Protein AF-A0A7S1VR04-F1 (afdb_monomer)

Sequence (226 aa):
QNYFKKVAATFDIKFTHLEARPPPDIRGESKNSITTNRKLYVTHLRHPVTRAISNYMYEHRWKCNDLTNRSFVPTLNNTRGQTLLEYANTINHGSKTLLFHCNQNCYARWLTGLFTEKQWLEHVTNNNATDLYDLAHQSLSEYNLIIVTEWLKNPDYIRAIETLFGGVSGLTDRKDMFCGYEAREANRKIPLEVTAETFYKIQEINSVDSKLYENFATCQSILTFP

InterPro domains:
  IPR005331 Sulfotransferase [PF03567] (38-214)
  IPR027417 P-loop containing nucleoside triphosphate hydrolase [G3DSA:3.40.50.300] (13-220)

pLDDT: mean 84.59, std 15.46, range [28.98, 97.75]

Organism: NCBI:txid210454

Mean predicted aligned error: 6.97 Å

Foldseek 3Di:
DVLVVLLCVVVVHDDDDDPAAFDCVLVPPDPPPPDPDDDAFEEEDEQLLVLLVVLCLQPAQADLVLLPDPPRDFDNVRGPPDASLNSLPDQPQDPDLDLSNGNFLSLLCRLQVVRGPVSVCVDVVPHPLVVSLVSSLVRVVPHPYYHYPVCVVPVVSQQVVCVVSVNRDDPPVDDADRSNVSSVVSCVVVPRDQDPVNSVSSCVRHVSSNVSCCVPVDDPPDDDDD

Secondary structure (DSSP, 8-state):
-HHHHHHHHHTT-------SSS-GGGGT--TT---S-----EEEE--HHHHHHHHIIIIISS-HHHHTSTT----GGGS-S--HHHHHHS----SS--GGG--SSHHHHHHHT--SHHHHHHHHHHS-HHHHHHHHHHHHHT-SEEEEGGGGG-HHHHHHHHHHTTT---TT-PPPPTTHHHHHHHHHHSPPP--HHHHHHHHHHTHHHHHHHHHHHSPPS-----

Structure (mmCIF, N/CA/C/O backbone):
data_AF-A0A7S1VR04-F1
#
_entry.id   AF-A0A7S1VR04-F1
#
loop_
_atom_site.group_PDB
_atom_site.id
_atom_site.type_symbol
_atom_site.label_atom_id
_atom_site.label_alt_id
_atom_site.label_comp_id
_atom_site.label_asym_id
_atom_site.label_entity_id
_atom_site.label_seq_id
_atom_site.pdbx_PDB_ins_code
_atom_site.Cartn_x
_atom_site.Cartn_y
_atom_site.Cartn_z
_atom_site.occupancy
_atom_site.B_iso_or_equiv
_atom_site.auth_seq_id
_atom_site.auth_comp_id
_atom_site.auth_asym_id
_atom_site.auth_atom_id
_atom_site.pdbx_PDB_model_num
ATOM 1 N N . GLN A 1 1 ? -13.028 -1.388 4.982 1.00 83.81 1 GLN A N 1
ATOM 2 C CA . GLN A 1 1 ? -14.354 -0.730 5.068 1.00 83.81 1 GLN A CA 1
ATOM 3 C C . GLN A 1 1 ? -15.478 -1.725 5.366 1.00 83.81 1 GLN A C 1
ATOM 5 O O . GLN A 1 1 ? -16.103 -1.582 6.407 1.00 83.81 1 GLN A O 1
ATOM 10 N N . ASN A 1 2 ? -15.725 -2.729 4.510 1.00 91.19 2 ASN A N 1
ATOM 11 C CA . ASN A 1 2 ? -16.819 -3.702 4.702 1.00 91.19 2 ASN A CA 1
ATOM 12 C C . ASN A 1 2 ? -16.770 -4.418 6.056 1.00 91.19 2 ASN A C 1
ATOM 14 O O . ASN A 1 2 ? -17.794 -4.507 6.724 1.00 91.19 2 ASN A O 1
ATOM 18 N N . TYR A 1 3 ? -15.576 -4.837 6.483 1.00 94.31 3 TYR A N 1
ATOM 19 C CA . TYR A 1 3 ? -15.368 -5.443 7.796 1.00 94.31 3 TYR A CA 1
ATOM 20 C C . TYR A 1 3 ? -15.885 -4.559 8.945 1.00 94.31 3 TYR A C 1
ATOM 22 O O . TYR A 1 3 ? -16.750 -4.980 9.699 1.00 94.31 3 TYR A O 1
ATOM 30 N N . PHE A 1 4 ? -15.466 -3.291 9.028 1.00 94.25 4 PHE A N 1
ATOM 31 C CA . PHE A 1 4 ? -15.934 -2.381 10.085 1.00 94.25 4 PHE A CA 1
ATOM 32 C C . PHE A 1 4 ? -17.424 -2.045 9.994 1.00 94.25 4 PHE A C 1
ATOM 34 O O . PHE A 1 4 ? -18.071 -1.871 11.022 1.00 94.25 4 PHE A O 1
ATOM 41 N N . LYS A 1 5 ? -17.995 -2.011 8.783 1.00 94.50 5 LYS A N 1
ATOM 42 C CA . LYS A 1 5 ? -19.449 -1.899 8.609 1.00 94.50 5 LYS A CA 1
ATOM 43 C C . LYS A 1 5 ? -20.170 -3.112 9.212 1.00 94.50 5 LYS A C 1
ATOM 45 O O . LYS A 1 5 ? -21.197 -2.933 9.857 1.00 94.50 5 LYS A O 1
ATOM 50 N N . LYS A 1 6 ? -19.627 -4.320 9.020 1.00 95.81 6 LYS A N 1
ATOM 51 C CA . LYS A 1 6 ? -20.139 -5.563 9.615 1.00 95.81 6 LYS A CA 1
ATOM 52 C C . LYS A 1 6 ? -20.007 -5.541 11.139 1.00 95.81 6 LYS A C 1
ATOM 54 O O . LYS A 1 6 ? -21.003 -5.757 11.810 1.00 95.81 6 LYS A O 1
ATOM 59 N N . VAL A 1 7 ? -18.828 -5.200 11.669 1.00 96.25 7 VAL A N 1
ATOM 60 C CA . VAL A 1 7 ? -18.588 -5.043 13.117 1.00 96.25 7 VAL A CA 1
ATOM 61 C C . VAL A 1 7 ? -19.610 -4.092 13.733 1.00 96.25 7 VAL A C 1
ATOM 63 O O . VAL A 1 7 ? -20.287 -4.452 14.688 1.00 96.25 7 VAL A O 1
ATOM 66 N N . ALA A 1 8 ? -19.771 -2.898 13.165 1.00 95.25 8 ALA A N 1
ATOM 67 C CA . ALA A 1 8 ? -20.697 -1.911 13.699 1.00 95.25 8 ALA A CA 1
ATOM 68 C C . ALA A 1 8 ? -22.157 -2.386 13.654 1.00 95.25 8 ALA A C 1
ATOM 70 O O . ALA A 1 8 ? -22.879 -2.195 14.626 1.00 95.25 8 ALA A O 1
ATOM 71 N N . ALA A 1 9 ? -22.569 -3.058 12.574 1.00 96.50 9 ALA A N 1
ATOM 72 C CA . ALA A 1 9 ? -23.902 -3.645 12.473 1.00 96.50 9 ALA A CA 1
ATOM 73 C C . ALA A 1 9 ? -24.152 -4.730 13.536 1.00 96.50 9 ALA A C 1
ATOM 75 O O . ALA A 1 9 ? -25.247 -4.782 14.086 1.00 96.50 9 ALA A O 1
ATOM 76 N N . THR A 1 10 ? -23.151 -5.557 13.865 1.00 97.75 10 THR A N 1
ATOM 77 C CA . THR A 1 10 ? -23.263 -6.584 14.918 1.00 97.75 10 THR A CA 1
ATOM 78 C C . THR A 1 10 ? -23.561 -5.987 16.297 1.00 97.75 10 THR A C 1
ATOM 80 O O . THR A 1 10 ? -24.253 -6.615 17.092 1.00 97.75 10 THR A O 1
ATOM 83 N N . PHE A 1 11 ? -23.061 -4.782 16.579 1.00 96.62 11 PHE A N 1
ATOM 84 C CA . PHE A 1 11 ? -23.205 -4.115 17.879 1.00 96.62 11 PHE A CA 1
ATOM 85 C C . PHE A 1 11 ? -24.189 -2.934 17.866 1.00 96.62 11 PHE A C 1
ATOM 87 O O . PHE A 1 11 ? -24.174 -2.131 18.794 1.00 96.62 11 PHE A O 1
ATOM 94 N N . ASP A 1 12 ? -25.013 -2.806 16.820 1.00 96.00 12 ASP A N 1
ATOM 95 C CA . ASP A 1 12 ? -25.969 -1.700 16.635 1.00 96.00 12 ASP A CA 1
ATOM 96 C C . ASP A 1 12 ? -25.328 -0.295 16.738 1.00 96.00 12 ASP A C 1
ATOM 98 O O . ASP A 1 12 ? -25.885 0.667 17.265 1.00 96.00 12 ASP A O 1
ATOM 102 N N . ILE A 1 13 ? -24.100 -0.165 16.227 1.00 92.81 13 ILE A N 1
ATOM 103 C CA . ILE A 1 13 ? -23.347 1.091 16.205 1.00 92.81 13 ILE A CA 1
ATOM 104 C C . ILE A 1 13 ? -23.567 1.785 14.860 1.00 92.81 13 ILE A C 1
ATOM 106 O O . ILE A 1 13 ? -23.314 1.227 13.788 1.00 92.81 13 ILE A O 1
ATOM 110 N N . LYS A 1 14 ? -23.949 3.067 14.894 1.00 91.44 14 LYS A N 1
ATOM 111 C CA . LYS A 1 14 ? -23.982 3.901 13.687 1.00 91.44 14 LYS A CA 1
ATOM 112 C C . LYS A 1 14 ? -22.565 4.088 13.138 1.00 91.44 14 LYS A C 1
ATOM 114 O O . LYS A 1 14 ? -21.730 4.744 13.755 1.00 91.44 14 LYS A O 1
ATOM 119 N N . PHE A 1 15 ? -22.315 3.562 11.942 1.00 90.69 15 PHE A N 1
ATOM 120 C CA . PHE A 1 15 ? -21.008 3.633 11.292 1.00 90.69 15 PHE A CA 1
ATOM 121 C C . PHE A 1 15 ? -20.976 4.643 10.148 1.00 90.69 15 PHE A C 1
ATOM 123 O O . PHE A 1 15 ? -21.704 4.516 9.162 1.00 90.69 15 PHE A O 1
ATOM 130 N N . THR A 1 16 ? -20.045 5.589 10.246 1.00 88.06 16 THR A N 1
ATOM 131 C CA . THR A 1 16 ? -19.657 6.477 9.149 1.00 88.06 16 THR A CA 1
ATOM 132 C C . THR A 1 16 ? -18.178 6.258 8.871 1.00 88.06 16 THR A C 1
ATOM 134 O O . THR A 1 16 ? -17.361 6.337 9.784 1.00 88.06 16 THR A O 1
ATOM 137 N N . HIS A 1 17 ? -17.826 6.000 7.614 1.00 85.81 17 HIS A N 1
ATOM 138 C CA . HIS A 1 17 ? -16.431 5.959 7.184 1.00 85.81 17 HIS A CA 1
ATOM 139 C C . HIS A 1 17 ? -16.100 7.266 6.470 1.00 85.81 17 HIS A C 1
ATOM 141 O O . HIS A 1 17 ? -16.903 7.769 5.686 1.00 85.81 17 HIS A O 1
ATOM 147 N N . LEU A 1 18 ? -14.914 7.799 6.740 1.00 79.88 18 LEU A N 1
ATOM 148 C CA . LEU A 1 18 ? -14.352 8.927 6.015 1.00 79.88 18 LEU A CA 1
ATOM 149 C C . LEU A 1 18 ? -13.064 8.438 5.369 1.00 79.88 18 LEU A C 1
ATOM 151 O O . LEU A 1 18 ? -12.100 8.107 6.053 1.00 79.88 18 LEU A O 1
ATOM 155 N N . GLU A 1 19 ? -13.080 8.340 4.047 1.00 70.44 19 GLU A N 1
ATOM 156 C CA . GLU A 1 19 ? -11.909 7.983 3.264 1.00 70.44 19 GLU A CA 1
ATOM 157 C C . GLU A 1 19 ? -11.271 9.271 2.758 1.00 70.44 19 GLU A C 1
ATOM 159 O O . GLU A 1 19 ? -11.629 9.758 1.695 1.00 70.44 19 GLU A O 1
ATOM 164 N N . ALA A 1 20 ? -10.390 9.873 3.555 1.00 64.62 20 AL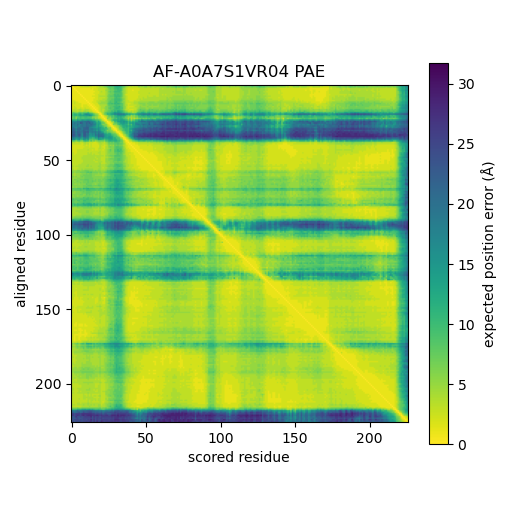A A N 1
ATOM 165 C CA . ALA A 1 20 ? -9.367 10.802 3.082 1.00 64.62 20 ALA A CA 1
ATOM 166 C C . ALA A 1 20 ? -8.615 11.415 4.263 1.00 64.62 20 ALA A C 1
ATOM 168 O O . ALA A 1 20 ? -9.216 11.862 5.235 1.00 64.62 20 ALA A O 1
ATOM 169 N N . ARG A 1 21 ? -7.305 11.553 4.037 1.00 67.00 21 ARG A N 1
ATOM 170 C CA . ARG A 1 21 ? -6.298 12.238 4.856 1.00 67.00 21 ARG A CA 1
ATOM 171 C C . ARG A 1 21 ? -5.932 11.517 6.171 1.00 67.00 21 ARG A C 1
ATOM 173 O O . ARG A 1 21 ? -6.792 10.921 6.810 1.00 67.00 21 ARG A O 1
ATOM 180 N N . PRO A 1 22 ? -4.643 11.547 6.552 1.00 72.38 22 PRO A N 1
ATOM 181 C CA . PRO A 1 22 ? -4.186 11.108 7.871 1.00 72.38 22 PRO A CA 1
ATOM 182 C C . PRO A 1 22 ? -4.857 11.905 9.005 1.00 72.38 22 PRO A C 1
ATOM 184 O O . PRO A 1 22 ? -5.431 12.963 8.722 1.00 72.38 22 PRO A O 1
ATOM 187 N N . PRO A 1 23 ? -4.785 11.420 10.263 1.00 73.12 23 PRO A N 1
ATOM 188 C CA . PRO A 1 23 ? -5.376 12.073 11.422 1.00 73.12 23 PRO A CA 1
ATOM 189 C C . PRO A 1 23 ? -5.082 13.586 11.444 1.00 73.12 23 PRO A C 1
ATOM 191 O O . PRO A 1 23 ? -3.947 14.000 11.195 1.00 73.12 23 PRO A O 1
ATOM 194 N N . PRO A 1 24 ? -6.097 14.429 11.699 1.00 61.94 24 PRO A N 1
ATOM 195 C CA . PRO A 1 24 ? -5.999 15.881 11.540 1.00 61.94 24 PRO A CA 1
ATOM 196 C C . PRO A 1 24 ? -5.109 16.575 12.582 1.00 61.94 24 PRO A C 1
ATOM 198 O O . PRO A 1 24 ? -4.700 17.714 12.356 1.00 61.94 24 PRO A O 1
ATOM 201 N N . ASP A 1 25 ? -4.770 15.897 13.686 1.00 55.56 25 ASP A N 1
ATOM 202 C CA . ASP A 1 25 ? -4.097 16.490 14.855 1.00 55.56 25 ASP A CA 1
ATOM 203 C C . ASP A 1 25 ? -2.696 17.057 14.535 1.00 55.56 25 ASP A C 1
ATOM 205 O O . ASP A 1 25 ? -2.184 17.919 15.240 1.00 55.56 25 ASP A O 1
ATOM 209 N N . ILE A 1 26 ? -2.102 16.659 13.406 1.00 51.66 26 ILE A N 1
ATOM 210 C CA . ILE A 1 26 ? -0.773 17.122 12.967 1.00 51.66 26 ILE A CA 1
ATOM 211 C C . ILE A 1 26 ? -0.842 18.374 12.083 1.00 51.66 26 ILE A C 1
ATOM 213 O O . ILE A 1 26 ? 0.166 19.035 11.855 1.00 51.66 26 ILE A O 1
ATOM 217 N N . ARG A 1 27 ? -2.036 18.774 11.622 1.00 52.62 27 ARG A N 1
ATOM 218 C CA . ARG A 1 27 ? -2.225 19.996 10.813 1.00 52.62 27 ARG A CA 1
ATOM 219 C C . ARG A 1 27 ? -2.776 21.182 11.606 1.00 52.62 27 ARG A C 1
ATOM 221 O O . ARG A 1 27 ? -3.132 22.189 11.001 1.00 52.62 27 ARG A O 1
ATOM 228 N N . GLY A 1 28 ? -2.864 21.070 12.933 1.00 49.19 28 GLY A N 1
ATOM 229 C CA . GLY A 1 28 ? -3.355 22.150 13.792 1.00 49.19 28 GLY A CA 1
ATOM 230 C C . GLY A 1 28 ? -4.876 22.344 13.768 1.00 49.19 28 GLY A C 1
ATOM 231 O O . GLY A 1 28 ? -5.355 23.421 14.122 1.00 49.19 28 GLY A O 1
ATOM 232 N N . GLU A 1 29 ? -5.657 21.331 13.373 1.00 51.19 29 GLU A N 1
ATOM 233 C CA . GLU A 1 29 ? -7.105 21.365 13.599 1.00 51.19 29 GLU A CA 1
ATOM 234 C C . GLU A 1 29 ? -7.382 21.243 15.105 1.00 51.19 29 GLU A C 1
ATOM 236 O O . GLU A 1 29 ? -6.992 20.280 15.759 1.00 51.19 29 GLU A O 1
ATOM 241 N N . SER A 1 30 ? -8.024 22.270 15.665 1.00 48.62 30 SER A N 1
ATOM 242 C CA . SER A 1 30 ? -8.232 22.437 17.103 1.00 48.62 30 SER A CA 1
ATOM 243 C C . SER A 1 30 ? -8.890 21.220 17.771 1.00 48.62 30 SER A C 1
ATOM 245 O O . SER A 1 30 ? -10.001 20.820 17.414 1.00 48.62 30 SER A O 1
ATOM 247 N N . LYS A 1 31 ? -8.255 20.720 18.842 1.00 53.12 31 LYS A N 1
ATOM 248 C CA . LYS A 1 31 ? -8.791 19.717 19.786 1.00 53.12 31 LYS A CA 1
ATOM 249 C C . LYS A 1 31 ? -10.085 20.145 20.498 1.00 53.12 31 LYS A C 1
ATOM 251 O O . LYS A 1 31 ? -10.656 19.353 21.242 1.00 53.12 31 LYS A O 1
ATOM 256 N N . ASN A 1 32 ? -10.580 21.366 20.277 1.00 47.59 32 ASN A N 1
ATOM 257 C CA . ASN A 1 32 ? -11.704 21.932 21.030 1.00 47.59 32 ASN A CA 1
ATOM 258 C C . ASN A 1 32 ? -13.093 21.436 20.604 1.00 47.59 32 ASN A C 1
ATOM 260 O O . ASN A 1 32 ? -14.088 21.860 21.188 1.00 47.59 32 ASN A O 1
ATOM 264 N N . SER A 1 33 ? -13.205 20.514 19.646 1.00 46.75 33 SER A N 1
ATOM 265 C CA . SER A 1 33 ? -14.481 19.844 19.387 1.00 46.75 33 SER A CA 1
ATOM 266 C C . SER A 1 33 ? -14.619 18.618 20.289 1.00 46.75 33 SER A C 1
ATOM 268 O O . SER A 1 33 ? -14.441 17.482 19.845 1.00 46.75 33 SER A O 1
ATOM 270 N N . ILE A 1 34 ? -14.987 18.848 21.555 1.00 45.25 34 ILE A N 1
ATOM 271 C CA . ILE A 1 34 ? -15.603 17.836 22.430 1.00 45.25 34 ILE A CA 1
ATOM 272 C C . ILE A 1 34 ? -16.980 17.513 21.836 1.00 45.25 34 ILE A C 1
ATOM 274 O O . ILE A 1 34 ? -18.031 17.918 22.319 1.00 45.25 34 ILE A O 1
ATOM 278 N N . THR A 1 35 ? -16.977 16.821 20.707 1.00 50.62 35 THR A N 1
ATOM 279 C CA . THR A 1 35 ? -18.156 16.159 20.170 1.00 50.62 35 THR A CA 1
ATOM 280 C C . THR A 1 35 ? -18.037 14.699 20.545 1.00 50.62 35 THR A C 1
ATOM 282 O O . THR A 1 35 ? -17.002 14.079 20.318 1.00 50.62 35 THR A O 1
ATOM 285 N N . THR A 1 36 ? -19.119 14.152 21.078 1.00 53.56 36 THR A N 1
ATOM 286 C CA . THR A 1 36 ? -19.365 12.768 21.519 1.00 53.56 36 THR A CA 1
ATOM 287 C C . THR A 1 36 ? -19.064 11.662 20.488 1.00 53.56 36 THR A C 1
ATOM 289 O O . THR A 1 36 ? -19.294 10.486 20.757 1.00 53.56 36 THR A O 1
ATOM 292 N N . ASN A 1 37 ? -18.502 12.002 19.327 1.00 62.59 37 ASN A N 1
ATOM 293 C CA . ASN A 1 37 ? -18.105 11.084 18.270 1.00 62.59 37 ASN A CA 1
ATOM 294 C C . ASN A 1 37 ? -16.650 10.641 18.465 1.00 62.59 37 ASN A C 1
ATOM 296 O O . ASN A 1 37 ? -15.722 11.262 17.942 1.00 62.59 37 ASN A O 1
ATOM 300 N N . ARG A 1 38 ? -16.452 9.537 19.194 1.00 74.94 38 ARG A N 1
ATOM 301 C CA . ARG A 1 38 ? -15.158 8.843 19.234 1.00 74.94 38 ARG A CA 1
ATOM 302 C C . ARG A 1 38 ? -14.807 8.372 17.818 1.00 74.94 38 ARG A C 1
ATOM 304 O O . ARG A 1 38 ? -15.584 7.653 17.195 1.00 74.94 38 ARG A O 1
ATOM 311 N N . LYS A 1 39 ? -13.654 8.800 17.301 1.00 85.19 39 LYS A N 1
ATOM 312 C CA . LYS A 1 39 ? -13.124 8.365 16.001 1.00 85.19 39 LYS A CA 1
ATOM 313 C C . LYS A 1 39 ? -12.142 7.219 16.225 1.00 85.19 39 LYS A C 1
ATOM 315 O O . LYS A 1 39 ? -11.336 7.285 17.146 1.00 85.19 39 LYS A O 1
ATOM 320 N N . LEU A 1 40 ? -12.215 6.200 15.376 1.00 87.88 40 LEU A N 1
ATOM 321 C CA . LEU A 1 40 ? -11.228 5.128 15.299 1.00 87.88 40 LEU A CA 1
ATOM 322 C C . LEU A 1 40 ? -10.419 5.323 14.015 1.00 87.88 40 LEU A C 1
ATOM 324 O O . LEU A 1 40 ? -10.972 5.228 12.917 1.00 87.88 40 LEU A O 1
ATOM 328 N N . TYR A 1 41 ? -9.126 5.592 14.149 1.00 90.00 41 TYR A N 1
ATOM 329 C CA . TYR A 1 41 ? -8.208 5.700 13.023 1.00 90.00 41 TYR A CA 1
ATOM 330 C C . TYR A 1 41 ? -7.612 4.331 12.723 1.00 90.00 41 TYR A C 1
ATOM 332 O O . TYR A 1 41 ? -6.901 3.750 13.543 1.00 90.00 41 TYR A O 1
ATOM 340 N N . VAL A 1 42 ? -7.903 3.820 11.528 1.00 91.94 42 VAL A N 1
ATOM 341 C CA . VAL A 1 42 ? -7.381 2.541 11.047 1.00 91.94 42 VAL A CA 1
ATOM 342 C C . VAL A 1 42 ? -6.682 2.753 9.717 1.00 91.94 42 VAL A C 1
ATOM 344 O O . VAL A 1 42 ? -7.240 3.381 8.817 1.00 91.94 42 VAL A O 1
ATOM 347 N N . THR A 1 43 ? -5.491 2.187 9.571 1.00 92.19 43 THR A N 1
ATOM 348 C CA . THR A 1 43 ? -4.783 2.140 8.290 1.00 92.19 43 THR A CA 1
ATOM 349 C C . THR A 1 43 ? -4.285 0.735 7.987 1.00 92.19 43 THR A C 1
ATOM 351 O O . THR A 1 43 ? -4.324 -0.159 8.831 1.00 92.19 43 THR A O 1
ATOM 354 N N . HIS A 1 44 ? -3.840 0.543 6.750 1.00 92.50 44 HIS A N 1
ATOM 355 C CA . HIS A 1 44 ? -3.148 -0.659 6.323 1.00 92.50 44 HIS A CA 1
ATOM 356 C C . HIS A 1 44 ? -1.720 -0.298 5.937 1.00 92.50 44 HIS A C 1
ATOM 358 O O . HIS A 1 44 ? -1.501 0.669 5.208 1.00 92.50 44 HIS A O 1
ATOM 364 N N . LEU A 1 45 ? -0.770 -1.113 6.378 1.00 93.81 45 LEU A N 1
ATOM 365 C CA . LEU A 1 45 ? 0.586 -1.114 5.860 1.00 93.81 45 LEU A CA 1
ATOM 366 C C . LEU A 1 45 ? 0.803 -2.327 4.967 1.00 93.81 45 LEU A C 1
ATOM 368 O O . LEU A 1 45 ? 0.142 -3.361 5.066 1.00 93.81 45 LEU A O 1
ATOM 372 N N . ARG A 1 46 ? 1.747 -2.159 4.060 1.00 93.75 46 ARG A N 1
ATOM 373 C CA . ARG A 1 46 ? 2.240 -3.159 3.129 1.00 93.75 46 ARG A CA 1
ATOM 374 C C . ARG A 1 46 ? 3.677 -2.801 2.823 1.00 93.75 46 ARG A C 1
ATOM 376 O O . ARG A 1 46 ? 3.945 -1.612 2.630 1.00 93.75 46 ARG A O 1
ATOM 383 N N . HIS A 1 47 ? 4.552 -3.795 2.731 1.00 94.81 47 HIS A N 1
ATOM 384 C CA . HIS A 1 47 ? 5.958 -3.568 2.448 1.00 94.81 47 HIS A CA 1
ATOM 385 C C . HIS A 1 47 ? 6.099 -2.706 1.178 1.00 94.81 47 HIS A C 1
ATOM 387 O O . HIS A 1 47 ? 5.517 -3.055 0.142 1.00 94.81 47 HIS A O 1
ATOM 393 N N . PRO A 1 48 ? 6.846 -1.591 1.204 1.00 94.75 48 PRO A N 1
ATOM 394 C CA . PRO A 1 48 ? 6.788 -0.584 0.140 1.00 94.75 48 PRO A CA 1
ATOM 395 C C . PRO A 1 48 ? 7.165 -1.129 -1.235 1.00 94.75 48 PRO A C 1
ATOM 397 O O . PRO A 1 48 ? 6.482 -0.848 -2.219 1.00 94.75 48 PRO A O 1
ATOM 400 N N . VAL A 1 49 ? 8.175 -2.004 -1.289 1.00 94.75 49 VAL A N 1
ATOM 401 C CA . VAL A 1 49 ? 8.583 -2.679 -2.529 1.00 94.75 49 VAL A CA 1
ATOM 402 C C . VAL A 1 49 ? 7.476 -3.593 -3.062 1.00 94.75 49 VAL A C 1
ATOM 404 O O . VAL A 1 49 ? 7.130 -3.529 -4.240 1.00 94.75 49 VAL A O 1
ATOM 407 N N . THR A 1 50 ? 6.842 -4.406 -2.206 1.00 94.50 50 THR A N 1
ATOM 408 C CA . THR A 1 50 ? 5.774 -5.320 -2.651 1.00 94.50 50 THR A CA 1
ATOM 409 C C . THR A 1 50 ? 4.525 -4.545 -3.066 1.00 94.50 50 THR A C 1
ATOM 411 O O . THR A 1 50 ? 3.816 -4.962 -3.983 1.00 94.50 50 THR A O 1
ATOM 414 N N . ARG A 1 51 ? 4.260 -3.402 -2.421 1.00 93.56 51 ARG A N 1
ATOM 415 C CA . ARG A 1 51 ? 3.199 -2.460 -2.782 1.00 93.56 51 ARG A CA 1
ATOM 416 C C . ARG A 1 51 ? 3.457 -1.848 -4.157 1.00 93.56 51 ARG A C 1
ATOM 418 O O . ARG A 1 51 ? 2.549 -1.890 -4.981 1.00 93.56 51 ARG A O 1
ATOM 425 N N . ALA A 1 52 ? 4.665 -1.350 -4.424 1.00 92.81 52 ALA A N 1
ATOM 426 C CA . ALA A 1 52 ? 5.044 -0.780 -5.718 1.00 92.81 52 ALA A CA 1
ATOM 427 C C . ALA A 1 52 ? 4.941 -1.813 -6.854 1.00 92.81 52 ALA A C 1
ATOM 429 O O . ALA A 1 52 ? 4.292 -1.547 -7.864 1.00 92.81 52 ALA A O 1
ATOM 430 N N . ILE A 1 53 ? 5.474 -3.025 -6.651 1.00 94.12 53 ILE A N 1
ATOM 431 C CA . ILE A 1 53 ? 5.366 -4.138 -7.612 1.00 94.12 53 ILE A CA 1
ATOM 432 C C . ILE A 1 53 ? 3.899 -4.490 -7.872 1.00 94.12 53 ILE A C 1
ATOM 434 O O . ILE A 1 53 ? 3.477 -4.643 -9.015 1.00 94.12 53 ILE A O 1
ATOM 438 N N . SER A 1 54 ? 3.096 -4.601 -6.811 1.00 92.06 54 SER A N 1
ATOM 439 C CA . SER A 1 54 ? 1.666 -4.875 -6.936 1.00 92.06 54 SER A CA 1
ATOM 440 C C . SER A 1 54 ? 0.958 -3.782 -7.723 1.00 92.06 54 SER A C 1
ATOM 442 O O . SER A 1 54 ? 0.219 -4.099 -8.644 1.00 92.06 54 SER A O 1
ATOM 444 N N . ASN A 1 55 ? 1.183 -2.515 -7.387 1.00 90.50 55 ASN A N 1
ATOM 445 C CA . ASN A 1 55 ? 0.570 -1.396 -8.091 1.00 90.50 55 ASN A CA 1
ATOM 446 C C . ASN A 1 55 ? 0.899 -1.447 -9.588 1.00 90.50 55 ASN A C 1
ATOM 448 O O . ASN A 1 55 ? -0.006 -1.479 -10.421 1.00 90.50 55 ASN A O 1
ATOM 452 N N . TYR A 1 56 ? 2.180 -1.609 -9.917 1.00 92.75 56 TYR A N 1
ATOM 453 C CA . TYR A 1 56 ? 2.616 -1.784 -11.294 1.00 92.75 56 TYR A CA 1
ATOM 454 C C . TYR A 1 56 ? 1.872 -2.931 -11.994 1.00 92.75 56 TYR A C 1
ATOM 456 O O . TYR A 1 56 ? 1.328 -2.735 -13.076 1.00 92.75 56 TYR A O 1
ATOM 464 N N . MET A 1 57 ? 1.765 -4.107 -11.368 1.00 92.31 57 MET A N 1
ATOM 465 C CA . MET A 1 57 ? 1.081 -5.269 -11.952 1.00 92.31 57 MET A CA 1
ATOM 466 C C . MET A 1 57 ? -0.425 -5.074 -12.192 1.00 92.31 57 MET A C 1
ATOM 468 O O . MET A 1 57 ? -0.951 -5.684 -13.126 1.00 92.31 57 MET A O 1
ATOM 472 N N . TYR A 1 58 ? -1.117 -4.290 -11.359 1.00 87.62 58 TYR A N 1
ATOM 473 C CA . TYR A 1 58 ? -2.578 -4.138 -11.412 1.00 87.62 58 TYR A CA 1
ATOM 474 C C . TYR A 1 58 ? -3.041 -2.878 -12.149 1.00 87.62 58 TYR A C 1
ATOM 476 O O . TYR A 1 58 ? -4.005 -2.947 -12.905 1.00 87.62 58 TYR A O 1
ATOM 484 N N . GLU A 1 59 ? -2.373 -1.739 -11.965 1.00 82.56 59 GLU A N 1
ATOM 485 C CA . GLU A 1 59 ? -2.832 -0.457 -12.519 1.00 82.56 59 GLU A CA 1
ATOM 486 C C . GLU A 1 59 ? -2.062 -0.023 -13.768 1.00 82.56 59 GLU A C 1
ATOM 488 O O . GLU A 1 59 ? -2.603 0.699 -14.617 1.00 82.56 59 GLU A O 1
ATOM 493 N N . HIS A 1 60 ? -0.796 -0.438 -13.884 1.00 88.31 60 HIS A N 1
ATOM 494 C CA . HIS A 1 60 ? 0.110 0.116 -14.884 1.00 88.31 60 HIS A CA 1
ATOM 495 C C . HIS A 1 60 ? 0.444 -0.854 -16.015 1.00 88.31 60 HIS A C 1
ATOM 497 O O . HIS A 1 60 ? 0.360 -0.481 -17.179 1.00 88.31 60 HIS A O 1
ATOM 503 N N . ARG A 1 61 ? 0.790 -2.103 -15.708 1.00 92.06 61 ARG A N 1
ATOM 504 C CA . ARG A 1 61 ? 1.286 -3.074 -16.691 1.00 92.06 61 ARG A CA 1
ATOM 505 C C . ARG A 1 61 ? 0.266 -3.356 -17.792 1.00 92.06 61 ARG A C 1
ATOM 507 O O . ARG A 1 61 ? 0.634 -3.455 -18.961 1.00 92.06 61 ARG A O 1
ATOM 514 N N . TRP A 1 62 ? -1.006 -3.428 -17.409 1.00 92.81 62 TRP A N 1
ATOM 515 C CA . TRP A 1 62 ? -2.135 -3.730 -18.282 1.00 92.81 62 TRP A CA 1
ATOM 516 C C . TRP A 1 62 ? -3.150 -2.583 -18.269 1.00 92.81 62 TRP A C 1
ATOM 518 O O . TRP A 1 62 ? -3.299 -1.861 -17.282 1.00 92.81 62 TRP A O 1
ATOM 528 N N . LYS A 1 63 ? -3.891 -2.384 -19.359 1.00 91.12 63 LYS A N 1
ATOM 529 C CA . LYS A 1 63 ? -5.096 -1.540 -19.337 1.00 91.12 63 LYS A CA 1
ATOM 530 C C . LYS A 1 63 ? -6.277 -2.405 -18.897 1.00 91.12 63 LYS A C 1
ATOM 532 O O . LYS A 1 63 ? -6.584 -3.386 -19.563 1.00 91.12 63 LYS A O 1
ATOM 537 N N . CYS A 1 64 ? -6.955 -2.041 -17.804 1.00 89.88 64 CYS A N 1
ATOM 538 C CA . CYS A 1 64 ? -8.098 -2.821 -17.308 1.00 89.88 64 CYS A CA 1
ATOM 539 C C . CYS A 1 64 ? -9.188 -3.036 -18.373 1.00 89.88 64 CYS A C 1
ATOM 541 O O . CYS A 1 64 ? -9.766 -4.114 -18.426 1.00 89.88 64 CYS A O 1
ATOM 543 N N . ASN A 1 65 ? -9.445 -2.038 -19.227 1.00 91.69 65 ASN A N 1
ATOM 544 C CA . ASN A 1 65 ? -10.438 -2.150 -20.303 1.00 91.69 65 ASN A CA 1
ATOM 545 C C . ASN A 1 65 ? -10.055 -3.194 -21.361 1.00 91.69 65 ASN A C 1
ATOM 547 O O . ASN A 1 65 ? -10.935 -3.806 -21.957 1.00 91.69 65 ASN A O 1
ATOM 551 N N . ASP A 1 66 ? -8.756 -3.404 -21.581 1.00 93.06 66 ASP A N 1
ATOM 552 C CA . ASP A 1 66 ? -8.280 -4.439 -22.495 1.00 93.06 66 ASP A CA 1
ATOM 553 C C . ASP A 1 66 ? -8.427 -5.809 -21.822 1.00 93.06 66 ASP A C 1
ATOM 555 O O . ASP A 1 66 ? -8.923 -6.744 -22.435 1.00 93.06 66 ASP A O 1
ATOM 559 N N . LEU A 1 67 ? -8.088 -5.914 -20.532 1.00 92.94 67 LEU A N 1
ATOM 560 C CA . LEU A 1 67 ? -8.199 -7.157 -19.760 1.00 92.94 67 LEU A CA 1
ATOM 561 C C . LEU A 1 67 ? -9.632 -7.689 -19.645 1.00 92.94 67 LEU A C 1
ATOM 563 O O . LEU A 1 67 ? -9.830 -8.901 -19.623 1.00 92.94 67 LEU A O 1
ATOM 567 N N . THR A 1 68 ? -10.625 -6.805 -19.555 1.00 92.81 68 THR A N 1
ATOM 568 C CA . THR A 1 68 ? -12.039 -7.202 -19.471 1.00 92.81 68 THR A CA 1
ATOM 569 C C . THR A 1 68 ? -12.618 -7.604 -20.829 1.00 92.81 68 THR A C 1
ATOM 571 O O . THR A 1 68 ? -13.719 -8.160 -20.892 1.00 92.81 68 THR A O 1
ATOM 574 N N . ASN A 1 69 ? -11.888 -7.374 -21.926 1.00 94.38 69 ASN A N 1
ATOM 575 C CA . ASN A 1 69 ? -12.255 -7.880 -23.237 1.00 94.38 69 ASN A CA 1
ATOM 576 C C . ASN A 1 69 ? -11.918 -9.376 -23.340 1.00 94.38 69 ASN A C 1
ATOM 578 O O . ASN A 1 69 ? -10.762 -9.782 -23.259 1.00 94.38 69 ASN A O 1
ATOM 582 N N . ARG A 1 70 ? -12.931 -10.208 -23.604 1.00 91.25 70 ARG A N 1
ATOM 583 C CA . ARG A 1 70 ? -12.783 -11.670 -23.721 1.00 91.25 70 ARG A CA 1
ATOM 584 C C . ARG A 1 70 ? -11.812 -12.111 -24.818 1.00 91.25 70 ARG A C 1
ATOM 586 O O . ARG A 1 70 ? -11.308 -13.227 -24.745 1.00 91.25 70 ARG A O 1
ATOM 593 N N . SER A 1 71 ? -11.566 -11.277 -25.829 1.00 94.50 71 SER A N 1
ATOM 594 C CA . SER A 1 71 ? -10.609 -11.577 -26.899 1.00 94.50 71 SER A CA 1
ATOM 595 C C . SER A 1 71 ? -9.169 -11.181 -26.563 1.00 94.50 71 SER A C 1
ATOM 597 O O . SER A 1 71 ? -8.274 -11.417 -27.373 1.00 94.50 71 SER A O 1
ATOM 599 N N . PHE A 1 72 ? -8.920 -10.544 -25.416 1.00 94.69 72 PHE A N 1
ATOM 600 C CA . PHE A 1 72 ? -7.580 -10.121 -25.037 1.00 94.69 72 PHE A CA 1
ATOM 601 C C . PHE A 1 72 ? -6.723 -11.316 -24.615 1.00 94.69 72 PHE A C 1
ATOM 603 O O . PHE A 1 72 ? -7.062 -12.072 -23.702 1.00 94.69 72 PHE A O 1
ATOM 610 N N . VAL A 1 73 ? -5.566 -11.456 -25.262 1.00 95.12 73 VAL A N 1
ATOM 611 C CA . VAL A 1 73 ? -4.539 -12.432 -24.894 1.00 95.12 73 VAL A CA 1
ATOM 612 C C . VAL A 1 73 ? -3.316 -11.662 -24.388 1.00 95.12 73 VAL A C 1
ATOM 614 O O . VAL A 1 73 ? -2.728 -10.899 -25.157 1.00 95.12 73 VAL A O 1
ATOM 617 N N . PRO A 1 74 ? -2.920 -11.818 -23.113 1.00 93.94 74 PRO A N 1
ATOM 618 C CA . PRO A 1 74 ? -1.768 -11.111 -22.566 1.00 93.94 74 PRO A CA 1
ATOM 619 C C . PRO A 1 74 ? -0.481 -11.592 -23.239 1.00 93.94 74 PRO A C 1
ATOM 621 O O . PRO A 1 74 ? -0.230 -12.792 -23.336 1.00 93.94 74 PRO A O 1
ATOM 624 N N . THR A 1 75 ? 0.344 -10.648 -23.681 1.00 94.31 75 THR A N 1
ATOM 625 C CA . THR A 1 75 ? 1.674 -10.889 -24.254 1.00 94.31 75 THR A CA 1
ATOM 626 C C . THR A 1 75 ? 2.645 -9.831 -23.728 1.00 94.31 75 THR A C 1
ATOM 628 O O . THR A 1 75 ? 2.224 -8.810 -23.190 1.00 94.31 75 THR A O 1
ATOM 631 N N . LEU A 1 76 ? 3.956 -10.028 -23.876 1.00 90.38 76 LEU A N 1
ATOM 632 C CA . LEU A 1 76 ? 4.921 -8.984 -23.495 1.00 90.38 76 LEU A CA 1
ATOM 633 C C . LEU A 1 76 ? 4.739 -7.703 -24.333 1.00 90.38 76 LEU A C 1
ATOM 635 O O . LEU A 1 76 ? 4.815 -6.599 -23.794 1.00 90.38 76 LEU A O 1
ATOM 639 N N . ASN A 1 77 ? 4.404 -7.855 -25.618 1.00 89.94 77 ASN A N 1
ATOM 640 C CA . ASN A 1 77 ? 4.271 -6.752 -26.575 1.00 89.94 77 ASN A CA 1
ATOM 641 C C . ASN A 1 77 ? 3.062 -5.842 -26.318 1.00 89.94 77 ASN A C 1
ATOM 643 O O . ASN A 1 77 ? 3.058 -4.708 -26.785 1.00 89.94 77 ASN A O 1
ATOM 647 N N . ASN A 1 78 ? 2.034 -6.321 -25.610 1.00 91.06 78 ASN A N 1
ATOM 648 C CA . ASN A 1 78 ? 0.844 -5.524 -25.288 1.00 91.06 78 ASN A CA 1
ATOM 649 C C . ASN A 1 78 ? 0.809 -5.023 -23.835 1.00 91.06 78 ASN A C 1
ATOM 651 O O . ASN A 1 78 ? -0.219 -4.521 -23.376 1.00 91.06 78 ASN A O 1
ATOM 655 N N . THR A 1 79 ? 1.937 -5.109 -23.125 1.00 90.75 79 THR A N 1
ATOM 656 C CA . THR A 1 79 ? 2.143 -4.324 -21.902 1.00 90.75 79 THR A CA 1
ATOM 657 C C . THR A 1 79 ? 2.226 -2.831 -22.245 1.00 90.75 79 THR A C 1
ATOM 659 O O . THR A 1 79 ? 2.461 -2.458 -23.394 1.00 90.75 79 THR A O 1
ATOM 662 N N . ARG A 1 80 ? 2.057 -1.934 -21.265 1.00 86.25 80 ARG A N 1
ATOM 663 C CA . ARG A 1 80 ? 2.141 -0.474 -21.501 1.00 86.25 80 ARG A CA 1
ATOM 664 C C . ARG A 1 80 ? 3.543 0.055 -21.864 1.00 86.25 80 ARG A C 1
ATOM 666 O O . ARG A 1 80 ? 3.721 1.267 -21.918 1.00 86.25 80 ARG A O 1
ATOM 673 N N . GLY A 1 81 ? 4.524 -0.815 -22.112 1.00 83.62 81 GLY A N 1
ATOM 674 C CA . GLY A 1 81 ? 5.861 -0.457 -22.604 1.00 83.62 81 GLY A CA 1
ATOM 675 C C . GLY A 1 81 ? 6.813 0.139 -21.563 1.00 83.62 81 GLY A C 1
ATOM 676 O O . GLY A 1 81 ? 8.014 0.142 -21.798 1.00 83.62 81 GLY A O 1
ATOM 677 N N . GLN A 1 82 ? 6.310 0.592 -20.413 1.00 89.56 82 GLN A N 1
ATOM 678 C CA . GLN A 1 82 ? 7.131 1.037 -19.288 1.00 89.56 82 GLN A CA 1
ATOM 679 C C . GLN A 1 82 ? 7.562 -0.160 -18.433 1.00 89.56 82 GLN A C 1
ATOM 681 O O . GLN A 1 82 ? 6.726 -0.977 -18.052 1.00 89.56 82 GLN A O 1
ATOM 686 N N . THR A 1 83 ? 8.845 -0.248 -18.092 1.00 93.62 83 THR A N 1
ATOM 687 C CA . THR A 1 83 ? 9.382 -1.245 -17.157 1.00 93.62 83 THR A CA 1
ATOM 688 C C . THR A 1 83 ? 8.969 -0.948 -15.712 1.00 93.62 83 THR A C 1
ATOM 690 O O . THR A 1 83 ? 8.618 0.176 -15.355 1.00 93.62 83 THR A O 1
ATOM 693 N N . LEU A 1 84 ? 9.071 -1.945 -14.827 1.00 93.88 84 LEU A N 1
ATOM 694 C CA . LEU A 1 84 ? 8.803 -1.750 -13.399 1.00 93.88 84 LEU A CA 1
ATOM 695 C C . LEU A 1 84 ? 9.711 -0.672 -12.778 1.00 93.88 84 LEU A C 1
ATOM 697 O O . LEU A 1 84 ? 9.245 0.098 -11.942 1.00 93.88 84 LEU A O 1
ATOM 701 N N . LEU A 1 85 ? 10.991 -0.615 -13.162 1.00 94.69 85 LEU A N 1
ATOM 702 C CA . LEU A 1 85 ? 11.933 0.359 -12.608 1.00 94.69 85 LEU A CA 1
ATOM 703 C C . LEU A 1 85 ? 11.661 1.772 -13.134 1.00 94.69 85 LEU A C 1
ATOM 705 O O . LEU A 1 85 ? 11.693 2.722 -12.359 1.00 94.69 85 LEU A O 1
ATOM 709 N N . GLU A 1 86 ? 11.358 1.925 -14.423 1.00 93.69 86 GLU A N 1
ATOM 710 C CA . GLU A 1 86 ? 10.919 3.215 -14.967 1.00 93.69 86 GLU A CA 1
ATOM 711 C C . GLU A 1 86 ? 9.637 3.674 -14.280 1.00 93.69 86 GLU A C 1
ATOM 713 O O . GLU A 1 86 ? 9.567 4.818 -13.845 1.00 93.69 86 GLU A O 1
ATOM 718 N N . TYR A 1 87 ? 8.665 2.771 -14.106 1.00 91.00 87 TYR A N 1
ATOM 719 C CA . TYR A 1 87 ? 7.457 3.058 -13.347 1.00 91.00 87 TYR A CA 1
ATOM 720 C C . TYR A 1 87 ? 7.798 3.469 -11.923 1.00 91.00 87 TYR A C 1
ATOM 722 O O . TYR A 1 87 ? 7.282 4.469 -11.469 1.00 91.00 87 TYR A O 1
ATOM 730 N N . ALA A 1 88 ? 8.672 2.764 -11.207 1.00 91.06 88 ALA A N 1
ATOM 731 C CA . ALA A 1 88 ? 9.041 3.140 -9.845 1.00 91.06 88 ALA A CA 1
ATOM 732 C C . ALA A 1 88 ? 9.759 4.496 -9.769 1.00 91.06 88 ALA A C 1
ATOM 734 O O . ALA A 1 88 ? 9.690 5.137 -8.728 1.00 91.06 88 ALA A O 1
ATOM 735 N N . ASN A 1 89 ? 10.414 4.943 -10.843 1.00 88.94 89 ASN A N 1
ATOM 736 C CA . ASN A 1 89 ? 11.107 6.230 -10.916 1.00 88.94 89 ASN A CA 1
ATOM 737 C C . ASN A 1 89 ? 10.204 7.415 -11.284 1.00 88.94 89 ASN A C 1
ATOM 739 O O . ASN A 1 89 ? 10.618 8.559 -11.100 1.00 88.94 89 ASN A O 1
ATOM 743 N N . THR A 1 90 ? 8.986 7.191 -11.782 1.00 85.50 90 THR A N 1
ATOM 744 C CA . THR A 1 90 ? 8.088 8.311 -12.085 1.00 85.50 90 THR A CA 1
ATOM 745 C C . THR A 1 90 ? 7.550 8.936 -10.804 1.00 85.50 90 THR A C 1
ATOM 747 O O . THR A 1 90 ? 7.140 8.245 -9.876 1.00 85.50 90 THR A O 1
ATOM 750 N N . ILE A 1 91 ? 7.468 10.262 -10.748 1.00 73.50 91 ILE A N 1
ATOM 751 C CA . ILE A 1 91 ? 6.663 10.915 -9.719 1.00 73.50 91 ILE A CA 1
ATOM 752 C C . ILE A 1 91 ? 5.249 10.987 -10.283 1.00 73.50 91 ILE A C 1
ATOM 754 O O . ILE A 1 91 ? 4.957 11.813 -11.139 1.00 73.50 91 ILE A O 1
ATOM 758 N N . ASN A 1 92 ? 4.356 10.089 -9.855 1.00 66.06 92 ASN A N 1
ATOM 759 C CA . ASN A 1 92 ? 2.984 10.111 -10.363 1.00 66.06 92 ASN A CA 1
ATOM 760 C C . ASN A 1 92 ? 2.322 11.478 -10.083 1.00 66.06 92 ASN A C 1
ATOM 762 O O . ASN A 1 92 ? 2.111 11.852 -8.927 1.00 66.06 92 ASN A O 1
ATOM 766 N N . HIS A 1 93 ? 1.952 12.195 -11.152 1.00 52.84 93 HIS A N 1
ATOM 767 C CA . HIS A 1 93 ? 1.309 13.521 -11.124 1.00 52.84 93 HIS A CA 1
ATOM 768 C C . HIS A 1 93 ? -0.202 13.467 -10.827 1.00 52.84 93 HIS A C 1
ATOM 770 O O . HIS A 1 93 ? -0.934 14.423 -11.089 1.00 52.84 93 HIS A O 1
ATOM 776 N N . GLY A 1 94 ? -0.708 12.330 -10.343 1.00 49.78 94 GLY A N 1
ATOM 777 C CA . GLY A 1 94 ? -2.136 12.134 -10.130 1.00 49.78 94 GLY A CA 1
ATOM 778 C C . GLY A 1 94 ? -2.693 13.170 -9.154 1.00 49.78 94 GLY A C 1
ATOM 779 O O . GLY A 1 94 ? -2.291 13.219 -7.998 1.00 49.78 94 GLY A O 1
ATOM 780 N N . SER A 1 95 ? -3.683 13.948 -9.596 1.00 46.84 95 SER A N 1
ATOM 781 C CA . SER A 1 95 ? -4.420 14.953 -8.808 1.00 46.84 95 SER A CA 1
ATOM 782 C C . SER A 1 95 ? -5.203 14.389 -7.612 1.00 46.84 95 SER A C 1
ATOM 784 O O . SER A 1 95 ? -5.978 15.103 -6.975 1.00 46.84 95 SER A O 1
ATOM 786 N N . LYS A 1 96 ? -5.046 13.098 -7.306 1.00 51.28 96 LYS A N 1
ATOM 787 C CA . LYS A 1 96 ? -5.833 12.377 -6.312 1.00 51.28 96 LYS A CA 1
ATOM 788 C C . LYS A 1 96 ? -4.932 11.917 -5.177 1.00 51.28 96 LYS A C 1
ATOM 790 O O . LYS A 1 96 ? -3.988 11.161 -5.369 1.00 51.28 96 LYS A O 1
ATOM 795 N N . THR A 1 97 ? -5.300 12.358 -3.983 1.00 53.50 97 THR A N 1
ATOM 796 C CA . THR A 1 97 ? -4.691 12.167 -2.658 1.00 53.50 97 THR A CA 1
ATOM 797 C C . THR A 1 97 ? -4.655 10.710 -2.164 1.00 53.50 97 THR A C 1
ATOM 799 O O . THR A 1 97 ? -4.715 10.466 -0.958 1.00 53.50 97 THR A O 1
ATOM 802 N N . LEU A 1 98 ? -4.648 9.727 -3.066 1.00 65.88 98 LEU A N 1
ATOM 803 C CA . LEU A 1 98 ? -4.864 8.322 -2.743 1.00 65.88 98 LEU A CA 1
ATOM 804 C C . LEU A 1 98 ? -3.536 7.565 -2.722 1.00 65.88 98 LEU A C 1
ATOM 806 O O . LEU A 1 98 ? -2.844 7.462 -3.733 1.00 65.88 98 LEU A O 1
ATOM 810 N N . LEU A 1 99 ? -3.244 6.961 -1.568 1.00 73.75 99 LEU A N 1
ATOM 811 C CA . LEU A 1 99 ? -2.128 6.037 -1.331 1.00 73.75 99 LEU A CA 1
ATOM 812 C C . LEU A 1 99 ? -1.990 4.963 -2.435 1.00 73.75 99 LEU A C 1
ATOM 814 O O . LEU A 1 99 ? -0.884 4.514 -2.742 1.00 73.75 99 LEU A O 1
ATOM 818 N N . PHE A 1 100 ? -3.116 4.577 -3.046 1.00 69.44 100 PHE A N 1
ATOM 819 C CA . PHE A 1 100 ? -3.208 3.550 -4.082 1.00 69.44 100 PHE A CA 1
ATOM 820 C C . PHE A 1 100 ? -2.614 3.936 -5.436 1.00 69.44 100 PHE A C 1
ATOM 822 O O . PHE A 1 100 ? -2.218 3.032 -6.148 1.00 69.44 100 PHE A O 1
ATOM 829 N N . HIS A 1 101 ? -2.476 5.218 -5.786 1.00 74.88 101 HIS A N 1
ATOM 830 C CA . HIS A 1 101 ? -1.917 5.631 -7.089 1.00 74.88 101 HIS A CA 1
ATOM 831 C C . HIS A 1 101 ? -0.468 6.105 -7.005 1.00 74.88 101 HIS A C 1
ATOM 833 O O . HIS A 1 101 ? 0.087 6.648 -7.957 1.00 74.88 101 HIS A O 1
ATOM 839 N N . CYS A 1 102 ? 0.155 5.922 -5.850 1.00 79.75 102 CYS A N 1
ATOM 840 C CA . CYS A 1 102 ? 1.520 6.332 -5.622 1.00 79.75 102 CYS A CA 1
ATOM 841 C C . CYS A 1 102 ? 2.472 5.130 -5.740 1.00 79.75 102 CYS A C 1
ATOM 843 O O . CYS A 1 102 ? 2.128 3.995 -5.413 1.00 79.75 102 CYS A O 1
ATOM 845 N N . ASN A 1 103 ? 3.704 5.391 -6.154 1.00 86.50 103 ASN A N 1
ATOM 846 C CA . ASN A 1 103 ? 4.772 4.428 -6.421 1.00 86.50 103 ASN A CA 1
ATOM 847 C C . ASN A 1 103 ? 6.094 4.736 -5.679 1.00 86.50 103 ASN A C 1
ATOM 849 O O . ASN A 1 103 ? 6.925 3.838 -5.564 1.00 86.50 103 ASN A O 1
ATOM 853 N N . GLN A 1 104 ? 6.247 5.944 -5.121 1.00 88.50 104 GLN A N 1
ATOM 854 C CA . GLN A 1 104 ? 7.424 6.392 -4.364 1.00 88.50 104 GLN A CA 1
ATOM 855 C C . GLN A 1 104 ? 7.041 7.007 -3.013 1.00 88.50 104 GLN A C 1
ATOM 857 O O . GLN A 1 104 ? 6.276 7.975 -2.994 1.00 88.50 104 GLN A O 1
ATOM 862 N N . ASN A 1 105 ? 7.598 6.486 -1.914 1.00 90.44 105 ASN A N 1
ATOM 863 C CA . ASN A 1 105 ? 7.447 7.006 -0.542 1.00 90.44 105 ASN A CA 1
ATOM 864 C C . ASN A 1 105 ? 6.006 7.428 -0.216 1.00 90.44 105 ASN A C 1
ATOM 866 O O . ASN A 1 105 ? 5.713 8.548 0.203 1.00 90.44 105 ASN A O 1
ATOM 870 N N . CYS A 1 106 ? 5.074 6.538 -0.518 1.00 89.56 106 CYS A N 1
ATOM 871 C CA . CYS A 1 106 ? 3.659 6.837 -0.577 1.00 89.56 106 CYS A CA 1
ATOM 872 C C . CYS A 1 106 ? 3.013 6.969 0.782 1.00 89.56 106 CYS A C 1
ATOM 874 O O . CYS A 1 106 ? 2.115 7.798 0.915 1.00 89.56 106 CYS A O 1
ATOM 876 N N . TYR A 1 107 ? 3.452 6.193 1.773 1.00 91.31 107 TYR A N 1
ATOM 877 C CA . TYR A 1 107 ? 2.997 6.405 3.140 1.00 91.31 107 TYR A CA 1
ATOM 878 C C . TYR A 1 107 ? 3.493 7.754 3.630 1.00 91.31 107 TYR A C 1
ATOM 880 O O . TYR A 1 107 ? 2.672 8.558 4.055 1.00 91.31 107 TYR A O 1
ATOM 888 N N . ALA A 1 108 ? 4.785 8.045 3.480 1.00 90.62 108 ALA A N 1
ATOM 889 C CA . ALA A 1 108 ? 5.363 9.308 3.910 1.00 90.62 108 ALA A CA 1
ATOM 890 C C . ALA A 1 108 ? 4.655 10.509 3.270 1.00 90.62 108 ALA A C 1
ATOM 892 O O . ALA A 1 108 ? 4.164 11.383 3.980 1.00 90.62 108 ALA A O 1
ATOM 893 N N . ARG A 1 109 ? 4.492 10.514 1.941 1.00 86.81 109 ARG 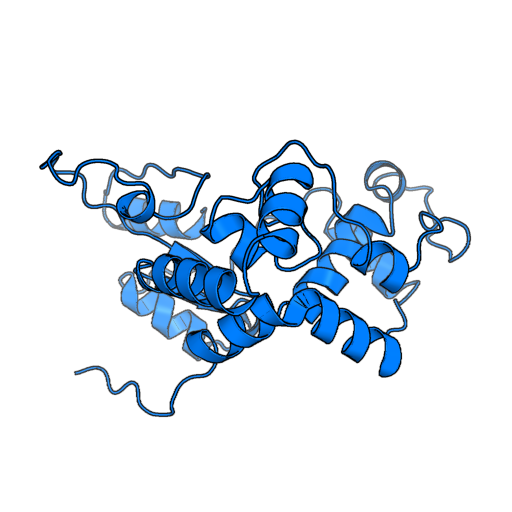A N 1
ATOM 894 C CA . ARG A 1 109 ? 3.773 11.568 1.201 1.00 86.81 109 ARG A CA 1
ATOM 895 C C . ARG A 1 109 ? 2.321 11.717 1.636 1.00 86.81 109 ARG A C 1
ATOM 897 O O . ARG A 1 109 ? 1.824 12.831 1.790 1.00 86.81 109 ARG A O 1
ATOM 904 N N . TRP A 1 110 ? 1.622 10.600 1.825 1.00 86.75 110 TRP A N 1
ATOM 905 C CA . TRP A 1 110 ? 0.227 10.615 2.254 1.00 86.75 110 TRP A CA 1
ATOM 906 C C . TRP A 1 110 ? 0.074 11.139 3.689 1.00 86.75 110 TRP A C 1
ATOM 908 O O . TRP A 1 110 ? -0.798 11.977 3.938 1.00 86.75 110 TRP A O 1
ATOM 918 N N . LEU A 1 111 ? 0.939 10.692 4.603 1.00 87.88 111 LEU A N 1
ATOM 919 C CA . LEU A 1 111 ? 0.949 11.037 6.027 1.00 87.88 111 LEU A CA 1
ATOM 920 C C . LEU A 1 111 ? 1.342 12.499 6.281 1.00 87.88 111 LEU A C 1
ATOM 922 O O . LEU A 1 111 ? 0.816 13.110 7.209 1.00 87.88 111 LEU A O 1
ATOM 926 N N . THR A 1 112 ? 2.205 13.081 5.447 1.00 84.56 112 THR A N 1
ATOM 927 C CA . THR A 1 112 ? 2.605 14.498 5.546 1.00 84.56 112 THR A CA 1
ATOM 928 C C . THR A 1 112 ? 1.760 15.435 4.686 1.00 84.56 112 THR A C 1
ATOM 930 O O . THR A 1 112 ? 1.835 16.653 4.813 1.00 84.56 112 THR A O 1
ATOM 933 N N . GLY A 1 113 ? 0.903 14.891 3.818 1.00 80.19 113 GLY A N 1
ATOM 934 C CA . GLY A 1 113 ? 0.089 15.689 2.905 1.00 80.19 113 GLY A CA 1
ATOM 935 C C . GLY A 1 113 ? 0.857 16.277 1.716 1.00 80.19 113 GLY A C 1
ATOM 936 O O . GLY A 1 113 ? 0.326 17.161 1.041 1.00 80.19 113 GLY A O 1
ATOM 937 N N . LEU A 1 114 ? 2.062 15.773 1.432 1.00 78.56 114 LEU A N 1
ATOM 938 C CA . LEU A 1 114 ? 2.870 16.100 0.252 1.00 78.56 114 LEU A CA 1
ATOM 939 C C . LEU A 1 114 ? 2.374 15.312 -0.972 1.00 78.56 114 LEU A C 1
ATOM 941 O O . LEU A 1 114 ? 3.032 14.409 -1.499 1.00 78.56 114 LEU A O 1
ATOM 945 N N . PHE A 1 115 ? 1.151 15.622 -1.399 1.00 72.25 115 PHE A N 1
ATOM 946 C CA . PHE A 1 115 ? 0.464 14.868 -2.447 1.00 72.25 115 PHE A CA 1
ATOM 947 C C . PHE A 1 115 ? 1.001 15.188 -3.842 1.00 72.25 115 PHE A C 1
ATOM 949 O O . PHE A 1 115 ? 1.152 14.287 -4.666 1.00 72.25 115 PHE A O 1
ATOM 956 N N . THR A 1 116 ? 1.306 16.457 -4.109 1.00 72.19 116 THR A N 1
ATOM 957 C CA . THR A 1 116 ? 1.766 16.890 -5.433 1.00 72.19 116 THR A CA 1
ATOM 958 C C . THR A 1 116 ? 3.271 16.706 -5.593 1.00 72.19 116 THR A C 1
ATOM 960 O O . THR A 1 116 ? 4.024 16.777 -4.625 1.00 72.19 116 THR A O 1
ATOM 963 N N . GLU A 1 117 ? 3.718 16.502 -6.832 1.00 73.62 117 GLU A N 1
ATOM 964 C CA . GLU A 1 117 ? 5.144 16.511 -7.172 1.00 73.62 117 GLU A CA 1
ATOM 965 C C . GLU A 1 117 ? 5.809 17.822 -6.755 1.00 73.62 117 GLU A C 1
ATOM 967 O O . GLU A 1 117 ? 6.878 17.787 -6.167 1.00 73.62 117 GLU A O 1
ATOM 972 N N . LYS A 1 118 ? 5.161 18.969 -6.991 1.00 79.44 118 LYS A N 1
ATOM 973 C CA . LYS A 1 118 ? 5.695 20.272 -6.588 1.00 79.44 118 LYS A CA 1
ATOM 974 C C . LYS A 1 118 ? 5.988 20.317 -5.086 1.00 79.44 118 LYS A C 1
ATOM 976 O O . LYS A 1 118 ? 7.105 20.636 -4.708 1.00 79.44 118 LYS A O 1
ATOM 981 N N . GLN A 1 119 ? 5.023 19.932 -4.248 1.00 77.38 119 GLN A N 1
ATOM 982 C CA . GLN A 1 119 ? 5.214 19.869 -2.792 1.00 77.38 119 GLN A CA 1
ATOM 983 C C . GLN A 1 119 ? 6.314 18.880 -2.398 1.00 77.38 119 GLN A C 1
ATOM 985 O O . GLN A 1 119 ? 7.089 19.152 -1.487 1.00 77.38 119 GLN A O 1
ATOM 990 N N . TRP A 1 120 ? 6.369 17.730 -3.071 1.00 77.69 120 TRP A N 1
ATOM 991 C CA . TRP A 1 120 ? 7.398 16.723 -2.841 1.00 77.69 120 TRP A CA 1
ATOM 992 C C . TRP A 1 120 ? 8.796 17.254 -3.170 1.00 77.69 120 TRP A C 1
ATOM 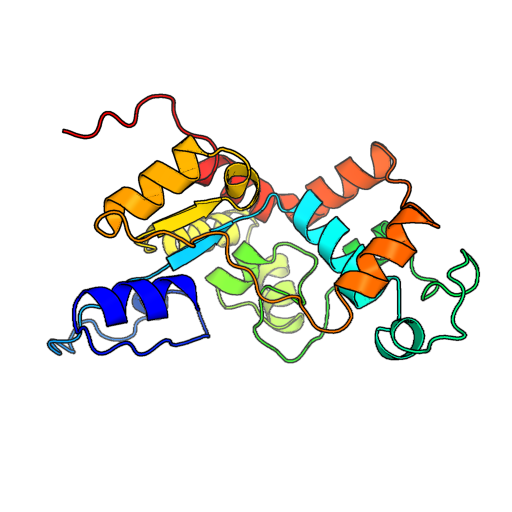994 O O . TRP A 1 120 ? 9.677 17.209 -2.319 1.00 77.69 120 TRP A O 1
ATOM 1004 N N . LEU A 1 121 ? 8.986 17.799 -4.372 1.00 79.12 121 LEU A N 1
ATOM 1005 C CA . LEU A 1 121 ? 10.255 18.355 -4.830 1.00 79.12 121 LEU A CA 1
ATOM 1006 C C . LEU A 1 121 ? 10.673 19.548 -3.972 1.00 79.12 121 LEU A C 1
ATOM 1008 O O . LEU A 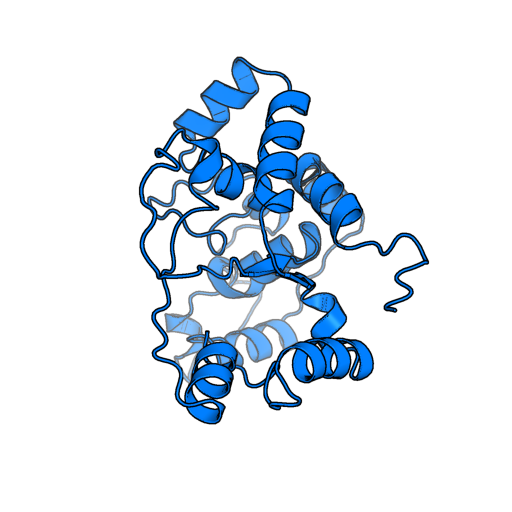1 121 ? 11.802 19.577 -3.503 1.00 79.12 121 LEU A O 1
ATOM 1012 N N . GLU A 1 122 ? 9.763 20.481 -3.682 1.00 81.62 122 GLU A N 1
ATOM 1013 C CA . GLU A 1 122 ? 10.034 21.596 -2.768 1.00 81.62 122 GLU A CA 1
ATOM 1014 C C . GLU A 1 122 ? 10.469 21.096 -1.387 1.00 81.62 122 GLU A C 1
ATOM 1016 O O . GLU A 1 122 ? 11.390 21.659 -0.800 1.00 81.62 122 GLU A O 1
ATOM 1021 N N . HIS A 1 123 ? 9.851 20.034 -0.865 1.00 79.31 123 HIS A N 1
ATOM 1022 C CA . HIS A 1 123 ? 10.244 19.484 0.425 1.00 79.31 123 HIS A CA 1
ATOM 1023 C C . HIS A 1 123 ? 11.627 18.832 0.368 1.00 79.31 123 HIS A C 1
ATOM 1025 O O . HIS A 1 123 ? 12.462 19.168 1.197 1.00 79.31 123 HIS A O 1
ATOM 1031 N N . VAL A 1 124 ? 11.894 17.961 -0.610 1.00 77.25 124 VAL A N 1
ATOM 1032 C CA . VAL A 1 124 ? 13.177 17.240 -0.730 1.00 77.25 124 VAL A CA 1
ATOM 1033 C C . VAL A 1 124 ? 14.336 18.171 -1.104 1.00 77.25 124 VAL A C 1
ATOM 1035 O O . VAL A 1 124 ? 15.466 17.931 -0.699 1.00 77.25 124 VAL A O 1
ATOM 1038 N N . THR A 1 125 ? 14.085 19.247 -1.856 1.00 80.94 125 THR A N 1
ATOM 1039 C CA . THR A 1 125 ? 15.112 20.253 -2.172 1.00 80.94 125 THR A CA 1
ATOM 1040 C C . THR A 1 125 ? 15.459 21.121 -0.963 1.00 80.94 125 THR A C 1
ATOM 1042 O O . THR A 1 125 ? 16.616 21.504 -0.815 1.00 80.94 125 THR A O 1
ATOM 1045 N N . ASN A 1 126 ? 14.481 21.442 -0.110 1.00 77.00 126 ASN A N 1
ATOM 1046 C CA . ASN A 1 126 ? 14.669 22.411 0.973 1.00 77.00 126 ASN A CA 1
ATOM 1047 C C . ASN A 1 126 ? 14.840 21.789 2.368 1.00 77.00 126 ASN A C 1
ATOM 1049 O O . ASN A 1 126 ? 15.255 22.494 3.282 1.00 77.00 126 ASN A O 1
ATOM 1053 N N . ASN A 1 127 ? 14.509 20.511 2.557 1.00 71.69 127 ASN A N 1
ATOM 1054 C CA . ASN A 1 127 ? 14.541 19.828 3.853 1.00 71.69 127 ASN A CA 1
ATOM 1055 C C . ASN A 1 127 ? 15.329 18.524 3.761 1.00 71.69 127 ASN A C 1
ATOM 1057 O O . ASN A 1 127 ? 15.530 17.970 2.679 1.00 71.69 127 ASN A O 1
ATOM 1061 N N . ASN A 1 128 ? 15.763 18.014 4.911 1.00 69.69 128 ASN A N 1
ATOM 1062 C CA . ASN A 1 128 ? 16.464 16.740 4.957 1.00 69.69 128 ASN A CA 1
ATOM 1063 C C . ASN A 1 128 ? 15.451 15.582 4.932 1.00 69.69 128 ASN A C 1
ATOM 1065 O O . ASN A 1 128 ? 14.348 15.696 5.463 1.00 69.69 128 ASN A O 1
ATOM 1069 N N . ALA A 1 129 ? 15.825 14.429 4.370 1.00 65.94 129 ALA A N 1
ATOM 1070 C CA . ALA A 1 129 ? 14.954 13.246 4.327 1.00 65.94 129 ALA A CA 1
ATOM 1071 C C . ALA A 1 129 ? 14.506 12.774 5.730 1.00 65.94 129 ALA A C 1
ATOM 1073 O O . ALA A 1 129 ? 13.457 12.142 5.873 1.00 65.94 129 ALA A O 1
ATOM 1074 N N . THR A 1 130 ? 15.288 13.106 6.762 1.00 72.94 130 THR A N 1
ATOM 1075 C CA . THR A 1 130 ? 14.963 12.883 8.177 1.00 72.94 130 THR A CA 1
ATOM 1076 C C . THR A 1 130 ? 13.653 13.560 8.587 1.00 72.94 130 THR A C 1
ATOM 1078 O O . THR A 1 130 ? 12.823 12.915 9.221 1.00 72.94 130 THR A O 1
ATOM 1081 N N . ASP A 1 131 ? 13.409 14.794 8.138 1.00 81.81 131 ASP A N 1
ATOM 1082 C CA . ASP A 1 131 ? 12.236 15.580 8.542 1.00 81.81 131 ASP A CA 1
ATOM 1083 C C . ASP A 1 131 ? 10.936 14.936 8.039 1.00 81.81 131 ASP A C 1
ATOM 1085 O O . ASP A 1 131 ? 9.927 14.866 8.743 1.00 81.81 131 ASP A O 1
ATOM 1089 N N . LEU A 1 132 ? 10.974 14.387 6.823 1.00 84.50 132 LEU A N 1
ATOM 1090 C CA . LEU A 1 132 ? 9.849 13.671 6.231 1.00 84.50 132 LEU A CA 1
ATOM 1091 C C . LEU A 1 132 ? 9.520 12.385 6.994 1.00 84.50 132 LEU A C 1
ATOM 1093 O O . LEU A 1 132 ? 8.345 12.085 7.227 1.00 84.50 132 LEU A O 1
ATOM 1097 N N . TYR A 1 133 ? 10.550 11.606 7.328 1.00 91.12 133 TYR A N 1
ATOM 1098 C CA . TYR A 1 133 ? 10.389 10.374 8.089 1.00 91.12 133 TYR A CA 1
ATOM 1099 C C . TYR A 1 133 ? 9.764 10.669 9.457 1.00 91.12 133 TYR A C 1
ATOM 1101 O O . TYR A 1 133 ? 8.792 10.009 9.819 1.00 91.12 133 TYR A O 1
ATOM 1109 N N . ASP A 1 134 ? 10.269 11.670 10.181 1.00 90.38 134 ASP A N 1
ATOM 1110 C CA . ASP A 1 134 ? 9.807 11.988 11.534 1.00 90.38 134 ASP A CA 1
ATOM 1111 C C . ASP A 1 134 ? 8.348 12.461 11.540 1.00 90.38 134 ASP A C 1
ATOM 1113 O O . ASP A 1 134 ? 7.538 11.962 12.326 1.00 90.38 134 ASP A O 1
ATOM 1117 N N . LEU A 1 135 ? 7.969 13.336 10.602 1.00 87.50 135 LEU A N 1
ATOM 1118 C CA . LEU A 1 135 ? 6.580 13.781 10.444 1.00 87.50 135 LEU A CA 1
ATOM 1119 C C . LEU A 1 135 ? 5.643 12.624 10.084 1.00 87.50 135 LEU A C 1
ATOM 1121 O O . LEU A 1 135 ? 4.553 12.494 10.642 1.00 87.50 135 LEU A O 1
ATOM 1125 N N . ALA A 1 136 ? 6.054 11.767 9.148 1.00 91.06 136 ALA A N 1
ATOM 1126 C CA . ALA A 1 136 ? 5.261 10.609 8.762 1.00 91.06 136 ALA A CA 1
ATOM 1127 C C . ALA A 1 136 ? 5.133 9.600 9.910 1.00 91.06 136 ALA A C 1
ATOM 1129 O O . ALA A 1 136 ? 4.045 9.077 10.142 1.00 91.06 136 ALA A O 1
ATOM 1130 N N . HIS A 1 137 ? 6.215 9.354 10.647 1.00 93.44 137 HIS A N 1
ATOM 1131 C CA . HIS A 1 137 ? 6.232 8.478 11.811 1.00 93.44 137 HIS A CA 1
ATOM 1132 C C . HIS A 1 137 ? 5.282 8.998 12.889 1.00 93.44 137 HIS A C 1
ATOM 1134 O O . HIS A 1 137 ? 4.427 8.248 13.352 1.00 93.44 137 HIS A O 1
ATOM 1140 N N . GLN A 1 138 ? 5.368 10.288 13.231 1.00 90.62 138 GLN A N 1
ATOM 1141 C CA . GLN A 1 138 ? 4.444 10.930 14.164 1.00 90.62 138 GLN A CA 1
ATOM 1142 C C . GLN A 1 138 ? 2.987 10.748 13.712 1.00 90.62 138 GLN A C 1
ATOM 1144 O O . GLN A 1 138 ? 2.164 10.287 14.495 1.00 90.62 138 GLN A O 1
ATOM 1149 N N . SER A 1 139 ? 2.678 11.006 12.435 1.00 89.44 139 SER A N 1
ATOM 1150 C CA . SER A 1 139 ? 1.337 10.784 11.868 1.00 89.44 139 SER A CA 1
ATOM 1151 C C . SER A 1 139 ? 0.860 9.346 11.930 1.00 89.44 139 SER A C 1
ATOM 1153 O O . SER A 1 139 ? -0.331 9.103 12.127 1.00 89.44 139 SER A O 1
ATOM 1155 N N . LEU A 1 140 ? 1.754 8.388 11.724 1.00 92.19 140 LEU A N 1
ATOM 1156 C CA . LEU A 1 140 ? 1.405 6.978 11.747 1.00 92.19 140 LEU A CA 1
ATOM 1157 C C . LEU A 1 140 ? 1.164 6.479 13.180 1.00 92.19 140 LEU A C 1
ATOM 1159 O O . LEU A 1 140 ? 0.264 5.667 13.381 1.00 92.19 140 LEU A O 1
ATOM 1163 N N . SER A 1 141 ? 1.878 7.023 14.170 1.00 91.69 141 SER A N 1
ATOM 1164 C CA . SER A 1 141 ? 1.689 6.719 15.597 1.00 91.69 141 SER A CA 1
ATOM 1165 C C . SER A 1 141 ? 0.320 7.121 16.151 1.00 91.69 141 SER A C 1
ATOM 1167 O O . SER A 1 141 ? -0.115 6.562 17.152 1.00 91.69 141 SER A O 1
ATOM 1169 N N . GLU A 1 142 ? -0.384 8.050 15.502 1.00 89.62 142 GLU A N 1
ATOM 1170 C CA . GLU A 1 142 ? -1.733 8.472 15.909 1.00 89.62 142 GLU A CA 1
ATOM 1171 C C . GLU A 1 142 ? -2.835 7.475 15.491 1.00 89.62 142 GLU A C 1
ATOM 1173 O O . GLU A 1 142 ? -4.006 7.629 15.855 1.00 89.62 142 GLU A O 1
ATOM 1178 N N . TYR A 1 143 ? -2.504 6.446 14.702 1.00 91.12 143 TYR A N 1
ATOM 1179 C CA . TYR A 1 143 ? -3.471 5.420 14.321 1.00 91.12 143 TYR A CA 1
ATOM 1180 C C . TYR A 1 143 ? -3.742 4.454 15.473 1.00 91.12 143 TYR A C 1
ATOM 1182 O O . TYR A 1 143 ? -2.833 3.854 16.036 1.00 91.12 143 TYR A O 1
ATOM 1190 N N . ASN A 1 144 ? -5.023 4.221 15.766 1.00 91.94 144 ASN A N 1
ATOM 1191 C CA . ASN A 1 144 ? -5.432 3.268 16.799 1.00 91.94 144 ASN A CA 1
ATOM 1192 C C . ASN A 1 144 ? -5.188 1.812 16.383 1.00 91.94 144 ASN A C 1
ATOM 1194 O O . ASN A 1 144 ? -5.043 0.943 17.238 1.00 91.94 144 ASN A O 1
ATOM 1198 N N . LEU A 1 145 ? -5.202 1.534 15.077 1.00 93.25 145 LEU A N 1
ATOM 1199 C CA . LEU A 1 145 ? -4.939 0.212 14.529 1.00 93.25 145 LEU A CA 1
ATOM 1200 C C . LEU A 1 145 ? -4.215 0.322 13.187 1.00 93.25 145 LEU A C 1
ATOM 1202 O O . LEU A 1 145 ? -4.676 0.991 12.257 1.00 93.25 145 LEU A O 1
ATOM 1206 N N . ILE A 1 146 ? -3.114 -0.412 13.074 1.00 94.25 146 ILE A N 1
ATOM 1207 C CA . ILE A 1 146 ? -2.347 -0.564 11.843 1.00 94.25 146 ILE A CA 1
ATOM 1208 C C . ILE A 1 146 ? -2.408 -2.032 11.428 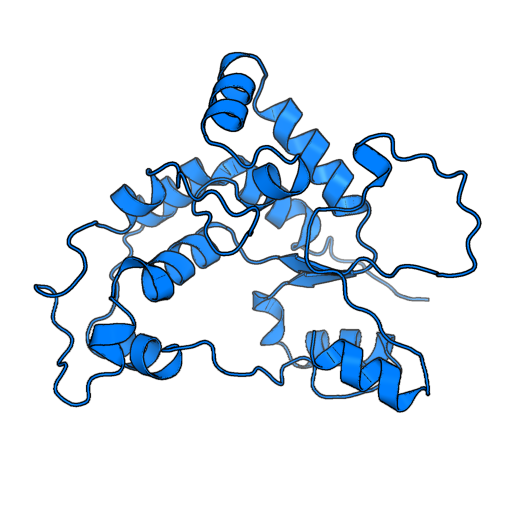1.00 94.25 146 ILE A C 1
ATOM 1210 O O . ILE A 1 146 ? -1.943 -2.916 12.144 1.00 94.25 146 ILE A O 1
ATOM 1214 N N . ILE A 1 147 ? -3.000 -2.297 10.265 1.00 94.69 147 ILE A N 1
ATOM 1215 C CA . ILE A 1 147 ? -3.150 -3.653 9.733 1.00 94.69 147 ILE A CA 1
ATOM 1216 C C . ILE A 1 147 ? -2.031 -3.927 8.729 1.00 94.69 147 ILE A C 1
ATOM 1218 O O . ILE A 1 147 ? -1.984 -3.312 7.664 1.00 94.69 147 ILE A O 1
ATOM 1222 N N . VAL A 1 148 ? -1.150 -4.882 9.021 1.00 94.56 148 VAL A N 1
ATOM 1223 C CA . VAL A 1 148 ? -0.096 -5.307 8.090 1.00 94.56 148 VAL A CA 1
ATOM 1224 C C . VAL A 1 148 ? -0.688 -6.301 7.093 1.00 94.56 148 VAL A C 1
ATOM 1226 O O . VAL A 1 148 ? -1.111 -7.403 7.441 1.00 94.56 148 VAL A O 1
ATOM 1229 N N . THR A 1 149 ? -0.739 -5.909 5.823 1.00 93.12 149 THR A N 1
ATOM 1230 C CA . THR A 1 149 ? -1.459 -6.643 4.773 1.00 93.12 149 THR A CA 1
ATOM 1231 C C . THR A 1 149 ? -0.873 -8.034 4.537 1.00 93.12 149 THR A C 1
ATOM 1233 O O . THR A 1 149 ? -1.613 -8.977 4.263 1.00 93.12 149 THR A O 1
ATOM 1236 N N . GLU A 1 150 ? 0.445 -8.180 4.651 1.00 92.00 150 GLU A N 1
ATOM 1237 C CA . GLU A 1 150 ? 1.170 -9.444 4.532 1.00 92.00 150 GLU A CA 1
ATOM 1238 C C . GLU A 1 150 ? 0.766 -10.447 5.617 1.00 92.00 150 GLU A C 1
ATOM 1240 O O . GLU A 1 150 ? 0.721 -11.650 5.353 1.00 92.00 150 GLU A O 1
ATOM 1245 N N . TRP A 1 151 ? 0.430 -9.959 6.813 1.00 93.75 151 TRP A N 1
ATOM 1246 C CA . TRP A 1 151 ? 0.069 -10.789 7.960 1.00 93.75 151 TRP A CA 1
ATOM 1247 C C . TRP A 1 151 ? -1.378 -11.268 7.912 1.00 93.75 151 TRP A C 1
ATOM 1249 O O . TRP A 1 151 ? -1.725 -12.217 8.604 1.00 93.75 151 TRP A O 1
ATOM 1259 N N . LEU A 1 152 ? -2.207 -10.733 7.010 1.00 92.94 152 LEU A N 1
ATOM 1260 C CA . LEU A 1 152 ? -3.556 -11.251 6.740 1.00 92.94 152 LEU A CA 1
ATOM 1261 C C . LEU A 1 152 ? -3.560 -12.635 6.059 1.00 92.94 152 LEU A C 1
ATOM 1263 O O . LEU A 1 152 ? -4.614 -13.125 5.670 1.00 92.94 152 LEU A O 1
ATOM 1267 N N . LYS A 1 153 ? -2.393 -13.265 5.883 1.00 92.31 153 LYS A N 1
ATOM 1268 C CA . LYS A 1 153 ? -2.259 -14.692 5.549 1.00 92.31 153 LYS A CA 1
ATOM 1269 C C . LYS A 1 153 ? -2.137 -15.576 6.792 1.00 92.31 153 LYS A C 1
ATOM 1271 O O . LYS A 1 153 ? -2.309 -16.785 6.685 1.00 92.31 153 LYS A O 1
ATOM 1276 N N . ASN A 1 154 ? -1.802 -14.991 7.942 1.00 94.00 154 ASN A N 1
ATOM 1277 C CA . ASN A 1 154 ? -1.675 -15.698 9.205 1.00 94.00 154 ASN A CA 1
ATOM 1278 C C . ASN A 1 154 ? -3.052 -15.739 9.900 1.00 94.00 154 ASN A C 1
ATOM 1280 O O . ASN A 1 154 ? -3.559 -14.680 10.289 1.00 94.00 154 ASN A O 1
ATOM 1284 N N . PRO A 1 155 ? -3.662 -16.927 10.075 1.00 95.38 155 PRO A N 1
ATOM 1285 C CA . PRO A 1 155 ? -4.973 -17.047 10.708 1.00 95.38 155 PRO A CA 1
ATOM 1286 C C . PRO A 1 155 ? -4.990 -16.533 12.151 1.00 95.38 155 PRO A C 1
ATOM 1288 O O . PRO A 1 155 ? -6.012 -16.007 12.580 1.00 95.38 155 PRO A O 1
ATOM 1291 N N . ASP A 1 156 ? -3.882 -16.611 12.890 1.00 95.88 156 ASP A N 1
ATOM 1292 C CA . ASP A 1 156 ? -3.831 -16.135 14.276 1.00 95.88 156 ASP A CA 1
ATOM 1293 C C . ASP A 1 156 ? -3.780 -14.610 14.359 1.00 95.88 156 ASP A C 1
ATOM 1295 O O . ASP A 1 156 ? -4.432 -14.023 15.219 1.00 95.88 156 ASP A O 1
ATOM 1299 N N . TYR A 1 157 ? -3.104 -13.951 13.414 1.00 94.62 157 TYR A N 1
ATOM 1300 C CA . TYR A 1 157 ? -3.149 -12.491 13.295 1.00 94.62 157 TYR A CA 1
ATOM 1301 C C . TYR A 1 157 ? -4.559 -11.996 12.952 1.00 94.62 157 TYR A C 1
ATOM 1303 O O . TYR A 1 157 ? -5.056 -11.052 13.567 1.00 94.62 157 TYR A O 1
ATOM 1311 N N . ILE A 1 158 ? -5.227 -12.666 12.005 1.00 95.62 158 ILE A N 1
ATOM 1312 C CA . ILE A 1 158 ? -6.626 -12.379 11.663 1.00 95.62 158 ILE A CA 1
ATOM 1313 C C . ILE A 1 158 ? -7.504 -12.533 12.904 1.00 95.62 158 ILE A C 1
ATOM 1315 O O . ILE A 1 158 ? -8.218 -11.601 13.264 1.00 95.62 158 ILE A O 1
ATOM 1319 N N . ARG A 1 159 ? -7.398 -13.674 13.594 1.00 96.50 159 ARG A N 1
ATOM 1320 C CA . ARG A 1 159 ? -8.184 -13.974 14.792 1.00 96.50 159 ARG A CA 1
ATOM 1321 C C . ARG A 1 159 ? -7.946 -12.952 15.900 1.00 96.50 159 ARG A C 1
ATOM 1323 O O . ARG A 1 159 ? -8.902 -12.566 16.563 1.00 96.50 159 ARG A O 1
ATOM 1330 N N . ALA A 1 160 ? -6.709 -12.495 16.098 1.00 96.06 160 ALA A N 1
ATOM 1331 C CA . ALA A 1 160 ? -6.380 -11.479 17.095 1.00 96.06 160 ALA A CA 1
ATOM 1332 C C . ALA A 1 160 ? -7.092 -10.147 16.803 1.00 96.06 160 ALA A C 1
ATOM 1334 O O . ALA A 1 160 ? -7.712 -9.569 17.696 1.00 96.06 160 ALA A O 1
ATOM 1335 N N . ILE A 1 161 ? -7.084 -9.698 15.543 1.00 95.81 161 ILE A N 1
ATOM 1336 C CA . ILE A 1 161 ? -7.834 -8.503 15.129 1.00 95.81 161 ILE A CA 1
ATOM 1337 C C . ILE A 1 161 ? -9.343 -8.734 15.264 1.00 95.81 161 ILE A C 1
ATOM 1339 O O . ILE A 1 161 ? -10.049 -7.865 15.763 1.00 95.81 161 ILE A O 1
ATOM 1343 N N . GLU A 1 162 ? -9.864 -9.885 14.845 1.00 97.12 162 GLU A N 1
ATOM 1344 C CA . GLU A 1 162 ? -11.295 -10.191 14.968 1.00 97.12 162 GLU A CA 1
ATOM 1345 C C . GLU A 1 162 ? -11.738 -10.236 16.438 1.00 97.12 162 GLU A C 1
ATOM 1347 O O . GLU A 1 162 ? -12.789 -9.701 16.787 1.00 97.12 162 GLU A O 1
ATOM 1352 N N . THR A 1 163 ? -10.890 -10.759 17.326 1.00 97.06 163 THR A N 1
ATOM 1353 C CA . THR A 1 163 ? -11.102 -10.776 18.782 1.00 97.06 163 THR A CA 1
ATOM 1354 C C . THR A 1 163 ? -11.168 -9.366 19.363 1.00 97.06 163 THR A C 1
ATOM 1356 O O . THR A 1 163 ? -12.064 -9.090 20.159 1.00 97.06 163 THR A O 1
ATOM 1359 N N . LEU A 1 164 ? -10.300 -8.449 18.914 1.00 95.38 164 LEU A N 1
ATOM 1360 C CA . LEU A 1 164 ? -10.346 -7.035 19.314 1.00 95.38 164 LEU A CA 1
ATOM 1361 C C . LEU A 1 164 ? -11.720 -6.396 19.035 1.00 95.38 164 LEU A C 1
ATOM 1363 O O . LEU A 1 164 ? -12.145 -5.500 19.760 1.00 95.38 164 LEU A O 1
ATOM 1367 N N . PHE A 1 165 ? -12.433 -6.880 18.016 1.00 95.88 165 PHE A N 1
ATOM 1368 C CA . PHE A 1 165 ? -13.774 -6.424 17.645 1.00 95.88 165 PHE A CA 1
ATOM 1369 C C . PHE A 1 165 ? -14.871 -7.432 18.022 1.00 95.88 165 PHE A C 1
ATOM 1371 O O . PHE A 1 165 ? -15.872 -7.559 17.318 1.00 95.88 165 PHE A O 1
ATOM 1378 N N . GLY A 1 166 ? -14.694 -8.150 19.135 1.00 96.56 166 GLY A N 1
ATOM 1379 C CA . GLY A 1 166 ? -15.715 -9.026 19.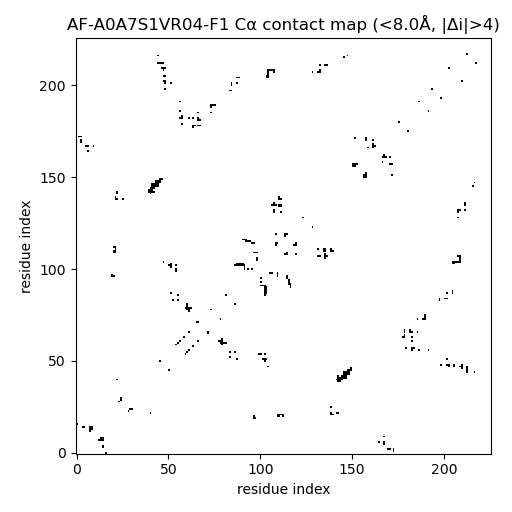715 1.00 96.56 166 GLY A CA 1
ATOM 1380 C C . GLY A 1 166 ? -15.949 -10.331 18.951 1.00 96.56 166 GLY A C 1
ATOM 1381 O O . GLY A 1 166 ? -17.039 -10.892 19.015 1.00 96.56 166 GLY A O 1
ATOM 1382 N N . GLY A 1 167 ? -14.948 -10.809 18.209 1.00 97.19 167 GLY A N 1
ATOM 1383 C CA . GLY A 1 167 ? -14.993 -12.082 17.483 1.00 97.19 167 GLY A CA 1
ATOM 1384 C C . GLY A 1 167 ? -15.778 -12.036 16.170 1.00 97.19 167 GLY A C 1
ATOM 1385 O O . GLY A 1 167 ? -16.127 -13.083 15.626 1.00 97.19 167 GLY A O 1
ATOM 1386 N N . VAL A 1 168 ? -16.080 -10.843 15.647 1.00 97.56 168 VAL A N 1
ATOM 1387 C CA . VAL A 1 1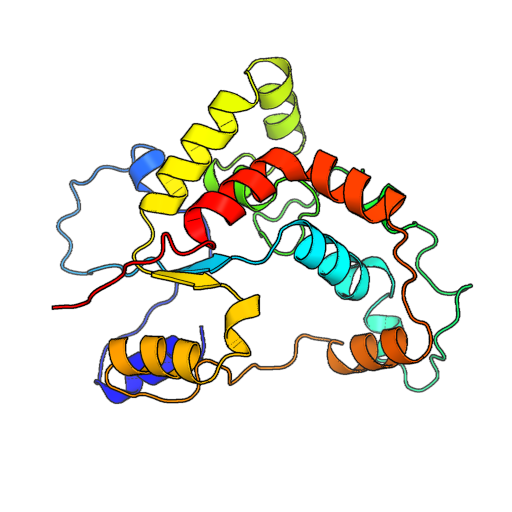68 ? -16.768 -10.701 14.358 1.00 97.56 168 VAL A CA 1
ATOM 1388 C C . VAL A 1 168 ? -15.837 -11.152 13.237 1.00 97.56 168 VAL A C 1
ATOM 1390 O O . VAL A 1 168 ? -14.796 -10.547 13.013 1.00 97.56 168 VAL A O 1
ATOM 1393 N N . SER A 1 169 ? -16.233 -12.190 12.501 1.00 96.94 169 SER A N 1
ATOM 1394 C CA . SER A 1 169 ? -15.443 -12.718 11.387 1.00 96.94 169 SER A CA 1
ATOM 1395 C C . SER A 1 169 ? -15.551 -11.873 10.115 1.00 96.94 169 SER A C 1
ATOM 1397 O O . SER A 1 169 ? -16.505 -11.109 9.930 1.00 96.94 169 SER A O 1
ATOM 1399 N N . GLY A 1 170 ? -14.627 -12.077 9.179 1.00 95.06 170 GLY A N 1
ATOM 1400 C CA . GLY A 1 170 ? -14.696 -11.540 7.816 1.00 95.06 170 GLY A CA 1
ATOM 1401 C C . GLY A 1 170 ? -13.717 -10.402 7.551 1.00 95.06 170 GLY A C 1
ATOM 1402 O O . GLY A 1 170 ? -13.933 -9.596 6.642 1.00 95.06 170 GLY A O 1
ATOM 1403 N N . LEU A 1 171 ? -12.632 -10.306 8.327 1.00 94.56 171 LEU A N 1
ATOM 1404 C CA . LEU A 1 171 ? -11.573 -9.322 8.083 1.00 94.56 171 LEU A CA 1
ATOM 1405 C C . LEU A 1 171 ? -10.971 -9.461 6.673 1.00 94.56 171 LEU A C 1
ATOM 1407 O O . LEU A 1 171 ? -10.565 -8.474 6.052 1.00 94.56 171 LEU A O 1
ATOM 1411 N N . THR A 1 172 ? -10.936 -10.687 6.154 1.00 93.88 172 THR A N 1
ATOM 1412 C CA . THR A 1 172 ? -10.404 -11.030 4.832 1.00 93.88 172 THR A CA 1
ATOM 1413 C C . THR A 1 172 ? -11.468 -11.126 3.737 1.00 93.88 172 THR A C 1
ATOM 1415 O O . THR A 1 172 ? -11.105 -11.394 2.590 1.00 93.88 172 THR A O 1
ATOM 1418 N N . ASP A 1 173 ? -12.738 -10.825 4.036 1.00 91.50 173 ASP A N 1
ATOM 1419 C CA . ASP A 1 173 ? -13.826 -10.790 3.052 1.00 91.50 173 ASP A CA 1
ATOM 1420 C C . ASP A 1 173 ? -13.623 -9.589 2.116 1.00 91.50 173 ASP A C 1
ATOM 1422 O O . ASP A 1 173 ? -14.089 -8.465 2.347 1.00 91.50 173 ASP A O 1
ATOM 1426 N N . ARG A 1 174 ? -12.850 -9.801 1.050 1.00 80.31 174 ARG A N 1
ATOM 1427 C CA . ARG A 1 174 ? -12.515 -8.765 0.073 1.00 80.31 174 ARG A CA 1
ATOM 1428 C C . ARG A 1 174 ? -13.467 -8.833 -1.108 1.00 80.31 174 ARG A C 1
ATOM 1430 O O . ARG A 1 174 ? -13.678 -9.889 -1.694 1.00 80.31 174 ARG A O 1
ATOM 1437 N N . LYS A 1 175 ? -13.983 -7.669 -1.506 1.00 81.81 175 LYS A N 1
ATOM 1438 C CA . LYS A 1 175 ? -14.554 -7.503 -2.843 1.00 81.81 175 LYS A CA 1
ATOM 1439 C C . LYS A 1 175 ? -13.398 -7.411 -3.835 1.00 81.81 175 LYS A C 1
ATOM 1441 O O . LYS A 1 175 ? -12.432 -6.690 -3.575 1.00 81.81 175 LYS A O 1
ATOM 1446 N N . ASP A 1 176 ? -13.503 -8.116 -4.954 1.00 83.00 176 ASP A N 1
ATOM 1447 C CA . ASP A 1 176 ? -12.536 -7.964 -6.034 1.00 83.00 176 ASP A CA 1
ATOM 1448 C C . ASP A 1 176 ? -12.527 -6.521 -6.555 1.00 83.00 176 ASP A C 1
ATOM 1450 O O . ASP A 1 176 ? -13.571 -5.878 -6.712 1.00 83.00 176 ASP A O 1
ATOM 1454 N N . MET A 1 177 ? -11.322 -6.009 -6.805 1.00 85.31 177 MET A N 1
ATOM 1455 C CA . MET A 1 177 ? -11.141 -4.745 -7.514 1.00 85.31 177 MET A CA 1
ATOM 1456 C C . MET A 1 177 ? -11.589 -4.900 -8.970 1.00 85.31 177 MET A C 1
ATOM 1458 O O . MET A 1 177 ? -11.544 -6.001 -9.525 1.00 85.31 177 MET A O 1
ATOM 1462 N N . PHE A 1 178 ? -11.991 -3.797 -9.603 1.00 88.69 178 PHE A N 1
ATOM 1463 C CA . PHE A 1 178 ? -12.274 -3.797 -11.037 1.00 88.69 178 PHE A CA 1
ATOM 1464 C C . PHE A 1 178 ? -11.064 -4.339 -11.814 1.00 88.69 178 PHE A C 1
ATOM 1466 O O . PHE A 1 178 ? -9.939 -3.931 -11.545 1.00 88.69 178 PHE A O 1
ATOM 1473 N N . CYS A 1 179 ? -11.305 -5.277 -12.733 1.00 92.12 179 CYS A N 1
ATOM 1474 C CA . CYS A 1 179 ? -10.286 -6.012 -13.493 1.00 92.12 179 CYS A CA 1
ATOM 1475 C C . CYS A 1 179 ? -9.297 -6.857 -12.652 1.00 92.12 179 CYS A C 1
ATOM 1477 O O . CYS A 1 179 ? -8.316 -7.382 -13.175 1.00 92.12 179 CYS A O 1
ATOM 1479 N N . GLY A 1 180 ? -9.521 -7.005 -11.340 1.00 91.94 180 GLY A N 1
ATOM 1480 C CA . GLY A 1 180 ? -8.571 -7.643 -10.427 1.00 91.94 180 GLY A CA 1
ATOM 1481 C C . GLY A 1 180 ? -8.351 -9.128 -10.697 1.00 91.94 180 GLY A C 1
ATOM 1482 O O . GLY A 1 180 ? -7.228 -9.613 -10.558 1.00 91.94 180 GLY A O 1
ATOM 1483 N N . TYR A 1 181 ? -9.402 -9.848 -11.090 1.00 93.12 181 TYR A N 1
ATOM 1484 C CA . TYR A 1 181 ? -9.304 -11.257 -11.464 1.00 93.12 181 TYR A CA 1
ATOM 1485 C C . TYR A 1 181 ? -8.540 -11.419 -12.783 1.00 93.12 181 TYR A C 1
ATOM 1487 O O . TYR A 1 181 ? -7.565 -12.167 -12.851 1.00 93.12 181 TYR A O 1
ATOM 1495 N N . GLU A 1 182 ? -8.921 -10.654 -13.802 1.00 95.12 182 GLU A N 1
ATOM 1496 C CA . GLU A 1 182 ? -8.318 -10.681 -15.131 1.00 95.12 182 GLU A CA 1
ATOM 1497 C C . GLU A 1 182 ? -6.842 -10.268 -15.081 1.00 95.12 182 GLU A C 1
ATOM 1499 O O . GLU A 1 182 ? -5.997 -10.904 -15.711 1.00 95.12 182 GLU A O 1
ATOM 1504 N N . ALA A 1 183 ? -6.496 -9.267 -14.266 1.00 94.38 183 ALA A N 1
ATOM 1505 C CA . ALA A 1 183 ? -5.116 -8.854 -14.038 1.00 94.38 183 ALA A CA 1
ATOM 1506 C C . ALA A 1 183 ? -4.289 -9.954 -13.357 1.00 94.38 183 ALA A C 1
ATOM 1508 O O . ALA A 1 183 ? -3.133 -10.164 -13.729 1.00 94.38 183 ALA A O 1
ATOM 1509 N N . ARG A 1 184 ? -4.848 -10.690 -12.382 1.00 94.31 184 ARG A N 1
ATOM 1510 C CA . ARG A 1 184 ? -4.162 -11.847 -11.772 1.00 94.31 184 ARG A CA 1
ATOM 1511 C C . ARG A 1 184 ? -3.889 -12.931 -12.803 1.00 94.31 184 ARG A C 1
ATOM 1513 O O . ARG A 1 184 ? -2.764 -13.414 -12.884 1.00 94.31 184 ARG A O 1
ATOM 1520 N N . GLU A 1 185 ? -4.884 -13.267 -13.617 1.00 95.06 185 GLU A N 1
ATOM 1521 C CA . GLU A 1 185 ? -4.737 -14.275 -14.666 1.00 95.06 185 GLU A CA 1
ATOM 1522 C C . GLU A 1 185 ? -3.729 -13.851 -15.741 1.00 95.06 185 GLU A C 1
ATOM 1524 O O . GLU A 1 185 ? -2.894 -14.656 -16.156 1.00 95.06 185 GLU A O 1
ATOM 1529 N N . ALA A 1 186 ? -3.733 -12.580 -16.149 1.00 95.44 186 ALA A N 1
ATOM 1530 C CA . ALA A 1 186 ? -2.744 -12.050 -17.082 1.00 95.44 186 ALA A CA 1
ATOM 1531 C C . ALA A 1 186 ? -1.321 -12.108 -16.513 1.00 95.44 186 ALA A C 1
ATOM 1533 O O . ALA A 1 186 ? -0.410 -12.586 -17.189 1.00 95.44 186 ALA A O 1
ATOM 1534 N N . ASN A 1 187 ? -1.134 -11.706 -15.252 1.00 95.38 187 ASN A N 1
ATOM 1535 C CA . ASN A 1 187 ? 0.158 -11.794 -14.570 1.00 95.38 187 ASN A CA 1
ATOM 1536 C C . ASN A 1 187 ? 0.591 -13.245 -14.292 1.00 95.38 187 ASN A C 1
ATOM 1538 O O . ASN A 1 187 ? 1.783 -13.496 -14.176 1.00 95.38 187 ASN A O 1
ATOM 1542 N N . ARG A 1 188 ? -0.337 -14.210 -14.218 1.00 95.88 188 ARG A N 1
ATOM 1543 C CA . ARG A 1 188 ? -0.012 -15.644 -14.135 1.00 95.88 188 ARG A CA 1
ATOM 1544 C C . ARG A 1 188 ? 0.494 -16.191 -15.470 1.00 95.88 188 ARG A C 1
ATOM 1546 O O . ARG A 1 188 ? 1.425 -16.986 -15.480 1.00 95.88 188 ARG A O 1
ATOM 1553 N N . LYS A 1 189 ? -0.116 -15.770 -16.584 1.00 96.00 189 LYS A N 1
ATOM 1554 C CA . LYS A 1 189 ? 0.277 -16.184 -17.944 1.00 96.00 189 LYS A CA 1
ATOM 1555 C C . LYS A 1 189 ? 1.590 -15.551 -18.388 1.00 96.00 189 LYS A C 1
ATOM 1557 O O . LYS A 1 189 ? 2.403 -16.225 -19.007 1.00 96.00 189 LYS A O 1
ATOM 1562 N N . ILE A 1 190 ? 1.785 -14.275 -18.065 1.00 95.81 190 ILE A N 1
ATOM 1563 C CA . ILE A 1 190 ? 3.000 -13.514 -18.357 1.00 95.81 190 ILE A CA 1
ATOM 1564 C C . ILE A 1 190 ? 3.534 -12.962 -17.026 1.00 95.81 190 ILE A C 1
ATOM 1566 O O . ILE A 1 190 ? 3.220 -11.821 -16.663 1.00 95.81 190 ILE A O 1
ATOM 1570 N N . PRO A 1 191 ? 4.301 -13.755 -16.255 1.00 95.25 191 PRO A N 1
ATOM 1571 C CA . PRO A 1 191 ? 4.881 -13.315 -14.990 1.00 95.25 191 PRO A CA 1
ATOM 1572 C C . PRO A 1 191 ? 5.724 -12.051 -15.142 1.00 95.25 191 PRO A C 1
ATOM 1574 O O . PRO A 1 191 ? 6.249 -11.747 -16.214 1.00 95.25 191 PRO A O 1
ATOM 1577 N N . LEU A 1 192 ? 5.787 -11.253 -14.080 1.00 94.94 192 LEU A N 1
ATOM 1578 C CA . LEU A 1 192 ? 6.737 -10.152 -14.000 1.00 94.94 192 LEU A CA 1
ATOM 1579 C C . LEU A 1 192 ? 8.034 -10.691 -13.410 1.00 94.94 192 LEU A C 1
ATOM 1581 O O . LEU A 1 192 ? 8.040 -11.159 -12.273 1.00 94.94 192 LEU A O 1
ATOM 1585 N N . GLU A 1 193 ? 9.121 -10.593 -14.162 1.00 94.44 193 GLU A N 1
ATOM 1586 C CA . GLU A 1 193 ? 10.450 -10.898 -13.648 1.00 94.44 193 GLU A CA 1
ATOM 1587 C C . GLU A 1 193 ? 10.981 -9.686 -12.879 1.00 94.44 193 GLU A C 1
ATOM 1589 O O . GLU A 1 193 ? 11.075 -8.581 -13.414 1.00 94.44 193 GLU A O 1
ATOM 1594 N N . VAL A 1 194 ? 11.293 -9.887 -11.599 1.00 95.56 194 VAL A N 1
ATOM 1595 C CA . VAL A 1 194 ? 11.877 -8.859 -10.733 1.00 95.56 194 VAL A CA 1
ATOM 1596 C C . VAL A 1 194 ? 13.264 -9.333 -10.337 1.00 95.56 194 VAL A C 1
ATOM 1598 O O . VAL A 1 194 ? 13.409 -10.252 -9.533 1.00 95.56 194 VAL A O 1
ATOM 1601 N N . THR A 1 195 ? 14.289 -8.722 -10.925 1.00 96.94 195 THR A N 1
ATOM 1602 C CA . THR A 1 195 ? 15.682 -9.014 -10.575 1.00 96.94 195 THR A CA 1
ATOM 1603 C C . THR A 1 195 ? 16.011 -8.457 -9.188 1.00 96.94 195 THR A C 1
ATOM 1605 O O . THR A 1 195 ? 15.358 -7.525 -8.708 1.00 96.94 195 THR A O 1
ATOM 1608 N N . ALA A 1 196 ? 17.057 -8.991 -8.551 1.00 96.94 196 ALA A N 1
ATOM 1609 C CA . ALA A 1 196 ? 17.547 -8.460 -7.278 1.00 96.94 196 ALA A CA 1
ATOM 1610 C C . ALA A 1 196 ? 17.936 -6.976 -7.397 1.00 96.94 196 ALA A C 1
ATOM 1612 O O . ALA A 1 196 ? 17.575 -6.171 -6.545 1.00 96.94 196 ALA A O 1
ATOM 1613 N N . GLU A 1 197 ? 18.593 -6.590 -8.494 1.00 97.38 197 GLU A N 1
ATOM 1614 C CA . GLU A 1 197 ? 18.959 -5.197 -8.762 1.00 97.38 197 GLU A CA 1
ATOM 1615 C C . GLU A 1 197 ? 17.726 -4.285 -8.838 1.00 97.38 197 GLU A C 1
ATOM 1617 O O . GLU A 1 197 ? 17.686 -3.237 -8.195 1.00 97.38 197 GLU A O 1
ATOM 1622 N N . THR A 1 198 ? 16.690 -4.689 -9.583 1.00 95.94 198 THR A N 1
ATOM 1623 C CA . THR A 1 198 ? 15.430 -3.937 -9.649 1.00 95.94 198 THR A CA 1
ATOM 1624 C C . THR A 1 198 ? 14.775 -3.835 -8.273 1.00 95.94 198 THR A C 1
ATOM 1626 O O . THR A 1 198 ? 14.303 -2.761 -7.906 1.00 95.94 198 THR A O 1
ATOM 1629 N N . PHE A 1 199 ? 14.770 -4.917 -7.491 1.00 96.25 199 PHE A N 1
ATOM 1630 C CA . PHE A 1 199 ? 14.222 -4.916 -6.137 1.00 96.25 199 PHE A CA 1
ATOM 1631 C C . PHE A 1 199 ? 14.934 -3.900 -5.232 1.00 96.25 199 PHE A C 1
ATOM 1633 O O . PHE A 1 199 ? 14.266 -3.065 -4.622 1.00 96.25 199 PHE A O 1
ATOM 1640 N N . TYR A 1 200 ? 16.271 -3.928 -5.187 1.00 97.19 200 TYR A N 1
ATOM 1641 C CA . TYR A 1 200 ? 17.060 -3.017 -4.353 1.00 97.19 200 TYR A CA 1
ATOM 1642 C C . TYR A 1 200 ? 16.894 -1.558 -4.771 1.00 97.19 200 TYR A C 1
ATOM 1644 O O . TYR A 1 200 ? 16.698 -0.704 -3.912 1.00 97.19 200 TYR A O 1
ATOM 1652 N N . LYS A 1 201 ? 16.866 -1.266 -6.075 1.00 97.19 201 LYS A N 1
ATOM 1653 C CA . LYS A 1 201 ? 16.607 0.096 -6.565 1.00 97.19 201 LYS A CA 1
ATOM 1654 C C . LYS A 1 201 ? 15.226 0.603 -6.146 1.00 97.19 201 LYS A C 1
ATOM 1656 O O . LYS A 1 201 ? 15.089 1.737 -5.705 1.00 97.19 201 LYS A O 1
ATOM 1661 N N . ILE A 1 202 ? 14.189 -0.236 -6.225 1.00 95.62 202 ILE A N 1
ATOM 1662 C CA . ILE A 1 202 ? 12.841 0.141 -5.762 1.00 95.62 202 ILE A CA 1
ATOM 1663 C C . ILE A 1 202 ? 12.818 0.361 -4.248 1.00 95.62 202 ILE A C 1
ATOM 1665 O O . ILE A 1 202 ? 12.112 1.257 -3.778 1.00 95.62 202 ILE A O 1
ATOM 1669 N N . GLN A 1 203 ? 13.568 -0.441 -3.490 1.00 95.69 203 GLN A N 1
ATOM 1670 C CA . GLN A 1 203 ? 13.724 -0.269 -2.048 1.00 95.69 203 GLN A CA 1
ATOM 1671 C C . GLN A 1 203 ? 14.407 1.059 -1.713 1.00 95.69 203 GLN A C 1
ATOM 1673 O O . GLN A 1 203 ? 13.915 1.776 -0.852 1.00 95.69 203 GLN A O 1
ATOM 1678 N N . GLU A 1 204 ? 15.476 1.420 -2.422 1.00 95.75 204 GLU A N 1
ATOM 1679 C CA . GLU A 1 204 ? 16.188 2.691 -2.256 1.00 95.75 204 GLU A CA 1
ATOM 1680 C C . GLU A 1 204 ? 15.278 3.894 -2.550 1.00 95.75 204 GLU A C 1
ATOM 1682 O O . GLU A 1 204 ? 15.153 4.801 -1.722 1.00 95.75 204 GLU A O 1
ATOM 1687 N N . ILE A 1 205 ? 14.548 3.849 -3.672 1.00 93.31 205 ILE A N 1
ATOM 1688 C CA . ILE A 1 205 ? 13.543 4.858 -4.043 1.00 93.31 205 ILE A CA 1
ATOM 1689 C C . ILE A 1 205 ? 12.480 5.010 -2.941 1.00 93.31 205 ILE A C 1
ATOM 1691 O O . ILE A 1 205 ? 12.013 6.117 -2.672 1.00 93.31 205 ILE A O 1
ATOM 1695 N N . ASN A 1 206 ? 12.097 3.908 -2.290 1.00 93.56 206 ASN A N 1
ATOM 1696 C CA . ASN A 1 206 ? 11.092 3.872 -1.224 1.00 93.56 206 ASN A CA 1
ATOM 1697 C C . ASN A 1 206 ? 11.706 3.782 0.188 1.00 93.56 206 ASN A C 1
ATOM 1699 O O . ASN A 1 206 ? 11.065 3.264 1.102 1.00 93.56 206 ASN A O 1
ATOM 1703 N N . SER A 1 207 ? 12.936 4.263 0.381 1.00 95.06 207 SER A N 1
ATOM 1704 C CA . SER A 1 207 ? 13.697 4.077 1.627 1.00 95.06 207 SER A CA 1
ATOM 1705 C C . SER A 1 207 ? 13.010 4.654 2.869 1.00 95.06 207 SER A C 1
ATOM 1707 O O . SER A 1 207 ? 13.025 4.020 3.925 1.00 95.06 207 SER A O 1
ATOM 1709 N N . VAL A 1 208 ? 12.348 5.809 2.750 1.00 93.12 208 VAL A N 1
ATOM 1710 C CA . VAL A 1 208 ? 11.603 6.429 3.861 1.00 93.12 208 VAL A CA 1
ATOM 1711 C C . VAL A 1 208 ? 10.425 5.551 4.272 1.00 93.12 208 VAL A C 1
ATOM 1713 O O . VAL A 1 208 ? 10.254 5.241 5.451 1.00 93.12 208 VAL A O 1
ATOM 1716 N N . ASP A 1 209 ? 9.641 5.101 3.293 1.00 94.88 209 ASP A N 1
ATOM 1717 C CA . ASP A 1 209 ? 8.536 4.175 3.526 1.00 94.88 209 ASP A CA 1
ATOM 1718 C C . ASP A 1 209 ? 9.028 2.828 4.077 1.00 94.88 209 ASP A C 1
ATOM 1720 O O . ASP A 1 209 ? 8.331 2.212 4.882 1.00 94.88 209 ASP A O 1
ATOM 1724 N N . SER A 1 210 ? 10.203 2.351 3.651 1.00 95.75 210 SER A N 1
ATOM 1725 C CA . SER A 1 210 ? 10.791 1.095 4.134 1.00 95.75 210 SER A CA 1
ATOM 1726 C C . SER A 1 210 ? 11.147 1.202 5.607 1.00 95.75 210 SER A C 1
ATOM 1728 O O . SER A 1 210 ? 10.731 0.350 6.387 1.00 95.75 210 SER A O 1
ATOM 1730 N N . LYS A 1 211 ? 11.797 2.298 6.005 1.00 95.25 211 LYS A N 1
ATOM 1731 C CA . LYS A 1 211 ? 12.100 2.581 7.409 1.00 95.25 211 LYS A CA 1
ATOM 1732 C C . LYS A 1 211 ? 10.826 2.707 8.256 1.00 95.25 211 LYS A C 1
ATOM 1734 O O . LYS A 1 211 ? 10.763 2.163 9.355 1.00 95.25 211 LYS A O 1
ATOM 1739 N N . LEU A 1 212 ? 9.787 3.384 7.749 1.00 94.44 212 LEU A N 1
ATOM 1740 C CA . LEU A 1 212 ? 8.478 3.445 8.421 1.00 94.44 212 LEU A CA 1
ATOM 1741 C C . LEU A 1 212 ? 7.867 2.051 8.582 1.00 94.44 212 LEU A C 1
ATOM 1743 O O . LEU A 1 212 ? 7.421 1.692 9.668 1.00 94.44 212 LEU A O 1
ATOM 1747 N N . TYR A 1 213 ? 7.852 1.255 7.513 1.00 95.38 213 TYR A N 1
ATOM 1748 C CA . TYR A 1 213 ? 7.304 -0.094 7.551 1.00 95.38 213 TYR A CA 1
ATOM 1749 C C . TYR A 1 213 ? 8.042 -0.966 8.568 1.00 95.38 213 TYR A C 1
ATOM 1751 O O . TYR A 1 213 ? 7.392 -1.628 9.367 1.00 95.38 213 TYR A O 1
ATOM 1759 N N . GLU A 1 214 ? 9.374 -0.947 8.583 1.00 94.44 214 GLU A N 1
ATOM 1760 C CA . GLU A 1 214 ? 10.175 -1.712 9.542 1.00 94.44 214 GLU A CA 1
ATOM 1761 C C . GLU A 1 214 ? 9.809 -1.364 10.989 1.00 94.44 214 GLU A C 1
ATOM 1763 O O . GLU A 1 214 ? 9.567 -2.269 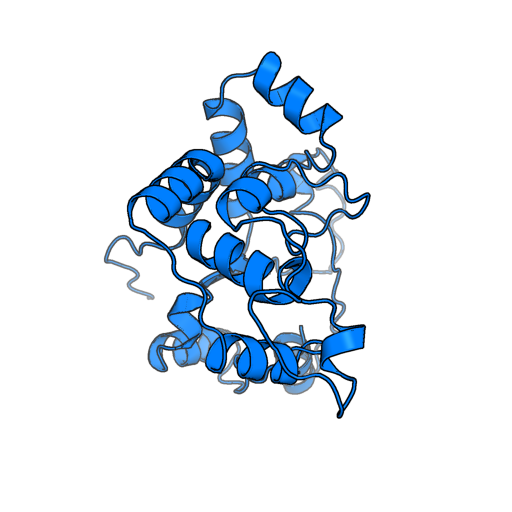11.784 1.00 94.44 214 GLU A O 1
ATOM 1768 N N . ASN A 1 215 ? 9.642 -0.082 11.314 1.00 93.25 215 ASN A N 1
ATOM 1769 C CA . ASN A 1 215 ? 9.339 0.347 12.681 1.00 93.25 215 ASN A CA 1
ATOM 1770 C C . ASN A 1 215 ? 7.921 0.005 13.161 1.00 93.25 215 ASN A C 1
ATOM 1772 O O . ASN A 1 215 ? 7.732 -0.236 14.349 1.00 93.25 215 ASN A O 1
ATOM 1776 N N . PHE A 1 216 ? 6.931 -0.042 12.266 1.00 92.44 216 PHE A N 1
ATOM 1777 C CA . PHE A 1 216 ? 5.534 -0.316 12.642 1.00 92.44 216 PHE A CA 1
ATOM 1778 C C . PHE A 1 216 ? 5.073 -1.749 12.369 1.00 92.44 216 PHE A C 1
ATOM 1780 O O . PHE A 1 216 ? 4.105 -2.208 12.973 1.00 92.44 216 PHE A O 1
ATOM 1787 N N . ALA A 1 217 ? 5.711 -2.449 11.430 1.00 90.44 217 ALA A N 1
ATOM 1788 C CA . ALA A 1 217 ? 5.305 -3.783 11.004 1.00 90.44 217 ALA A CA 1
ATOM 1789 C C . ALA A 1 217 ? 6.220 -4.889 11.534 1.00 90.44 217 ALA A C 1
ATOM 1791 O O . ALA A 1 217 ? 5.837 -6.052 11.457 1.00 90.44 217 ALA A O 1
ATOM 1792 N N . THR A 1 218 ? 7.410 -4.585 12.061 1.00 80.94 218 THR A N 1
ATOM 1793 C CA . THR A 1 218 ? 8.181 -5.590 12.801 1.00 80.94 218 THR A CA 1
ATOM 1794 C C . THR A 1 218 ? 7.752 -5.536 14.262 1.00 80.94 218 THR A C 1
ATOM 1796 O O . THR A 1 218 ? 7.891 -4.517 14.931 1.00 80.94 218 THR A O 1
ATOM 1799 N N . CYS A 1 219 ? 7.169 -6.621 14.779 1.00 63.28 219 CYS A N 1
ATOM 1800 C CA . CYS A 1 219 ? 6.991 -6.729 16.222 1.00 63.28 219 CYS A CA 1
ATOM 1801 C C . CYS A 1 219 ? 8.387 -6.701 16.857 1.00 63.28 219 CYS A C 1
ATOM 1803 O O . CYS A 1 219 ? 9.155 -7.646 16.672 1.00 63.28 219 CYS A O 1
ATOM 1805 N N . GLN A 1 220 ? 8.693 -5.685 17.672 1.00 51.47 220 GLN A N 1
ATOM 1806 C CA . GLN A 1 220 ? 9.561 -5.949 18.816 1.00 51.47 220 GLN A CA 1
ATOM 1807 C C . GLN A 1 220 ? 8.874 -7.069 19.597 1.00 51.47 220 GLN A C 1
ATOM 1809 O O . GLN A 1 220 ? 7.671 -7.021 19.839 1.00 51.47 220 GLN A O 1
ATOM 1814 N N . SER A 1 221 ? 9.610 -8.133 19.871 1.00 40.16 221 SER A N 1
ATOM 1815 C CA . SER A 1 221 ? 9.140 -9.487 20.169 1.00 40.16 221 SER A CA 1
ATOM 1816 C C . SER A 1 221 ? 8.275 -9.678 21.429 1.00 40.16 221 SER A C 1
ATOM 1818 O O . SER A 1 221 ? 8.196 -10.796 21.925 1.00 40.16 221 SER A O 1
ATOM 1820 N N . ILE A 1 222 ? 7.626 -8.651 21.982 1.00 39.16 222 ILE A N 1
ATOM 1821 C CA . ILE A 1 222 ? 6.819 -8.758 23.201 1.00 39.16 222 ILE A CA 1
ATOM 1822 C C . ILE A 1 222 ? 5.635 -7.777 23.141 1.00 39.16 222 ILE A C 1
ATOM 1824 O O . ILE A 1 222 ? 5.728 -6.638 23.584 1.00 39.16 222 ILE A O 1
ATOM 1828 N N . LEU A 1 223 ? 4.491 -8.237 22.634 1.00 37.16 223 LEU A N 1
ATOM 1829 C CA . LEU A 1 223 ? 3.187 -7.708 23.041 1.00 37.16 223 LEU A CA 1
ATOM 1830 C C . LEU A 1 223 ? 2.529 -8.770 23.920 1.00 37.16 223 LEU A C 1
ATOM 1832 O O . LEU A 1 223 ? 1.777 -9.618 23.446 1.00 37.16 223 LEU A O 1
ATOM 1836 N N . THR A 1 224 ? 2.859 -8.760 25.209 1.00 28.98 224 THR A N 1
ATOM 1837 C CA . THR A 1 224 ? 2.003 -9.377 26.225 1.00 28.98 224 THR A CA 1
ATOM 1838 C C . THR A 1 224 ? 0.826 -8.441 26.448 1.00 28.98 224 THR A C 1
ATOM 1840 O O . THR A 1 224 ? 0.995 -7.349 26.991 1.00 28.98 224 THR A O 1
ATOM 1843 N N . PHE A 1 225 ? -0.354 -8.853 25.992 1.00 30.84 225 PHE A N 1
ATOM 1844 C CA . PHE A 1 225 ? -1.597 -8.247 26.450 1.00 30.84 225 PHE A CA 1
ATOM 1845 C C . PHE A 1 225 ? -1.830 -8.655 27.915 1.00 30.84 225 PHE A C 1
ATOM 1847 O O . PHE A 1 225 ? -1.467 -9.781 28.270 1.00 30.84 225 PHE A O 1
ATOM 1854 N N . PRO A 1 226 ? -2.359 -7.754 28.763 1.00 34.16 226 PRO A N 1
ATOM 1855 C CA . PRO A 1 226 ? -2.785 -8.111 30.113 1.00 34.16 226 PRO A CA 1
ATOM 1856 C C . PRO A 1 226 ? -3.893 -9.170 30.105 1.00 34.16 226 PRO A C 1
ATOM 1858 O O . PRO A 1 226 ? -4.687 -9.195 29.134 1.00 34.16 226 PRO A O 1
#

Solvent-accessible surface area (backbone atoms only — not comparable to full-atom values): 13762 Å² total; per-residue (Å²): 110,69,44,60,52,50,46,25,59,76,70,77,43,91,77,82,86,81,94,73,77,54,76,57,73,83,76,70,59,72,83,81,71,87,57,95,70,85,80,83,43,72,51,73,45,61,60,46,52,62,46,33,54,47,42,39,55,60,69,52,39,41,59,53,77,52,55,70,35,90,85,59,74,81,51,83,88,71,35,70,83,68,50,72,62,59,52,43,68,46,77,61,78,57,95,60,87,47,63,81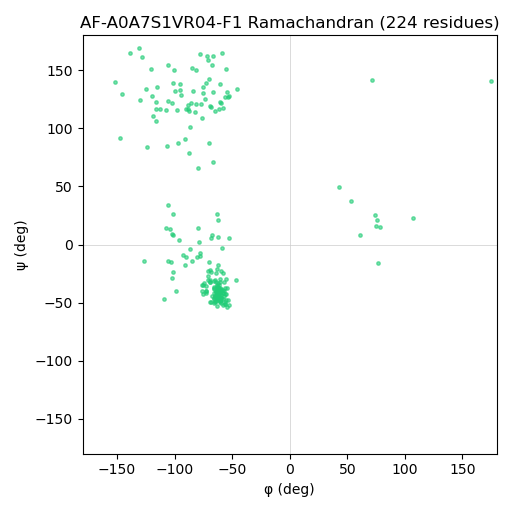,74,47,50,49,31,33,61,34,25,47,42,64,63,38,56,47,54,67,53,38,51,55,43,63,75,74,44,60,74,63,59,50,43,52,48,16,49,58,46,54,69,69,40,79,40,77,41,51,57,78,48,70,75,40,69,66,57,45,49,52,57,23,47,78,58,78,59,46,82,48,85,79,68,71,78,82,56,89,49,44,69,47,37,51,52,39,42,66,76,53,64,83,87,78,51,71,68,55,50,51,52,43,36,60,65,17,40,60,27,40,55,51,42,51,70,75,66,48,75,70,94,72,85,80,75,134

Radius of gyration: 19.4 Å; Cα contacts (8 Å, |Δi|>4): 227; chains: 1; bounding box: 45×40×57 Å